Protein AF-A0A2T4CDA7-F1 (afdb_monomer_lite)

Structure (mmCIF, N/CA/C/O backbone):
data_AF-A0A2T4CDA7-F1
#
_entry.id   AF-A0A2T4CDA7-F1
#
loop_
_atom_site.group_PDB
_atom_site.id
_atom_site.type_symbol
_atom_site.label_atom_id
_atom_site.label_alt_id
_atom_site.label_comp_id
_atom_site.label_asym_id
_atom_site.label_entity_id
_atom_site.label_seq_id
_atom_site.pdbx_PDB_ins_code
_atom_site.Cartn_x
_atom_site.Cartn_y
_atom_site.Cartn_z
_atom_site.occupancy
_atom_site.B_iso_or_equiv
_atom_site.auth_seq_id
_atom_site.auth_comp_id
_atom_site.auth_asym_id
_atom_site.auth_atom_id
_atom_site.pdbx_PDB_model_num
ATOM 1 N N . MET A 1 1 ? 11.200 18.094 13.072 1.00 45.00 1 MET A N 1
ATOM 2 C CA . MET A 1 1 ? 10.543 18.566 11.831 1.00 45.00 1 MET A CA 1
ATOM 3 C C . MET A 1 1 ? 9.065 18.241 11.931 1.00 45.00 1 MET A C 1
ATOM 5 O O . MET A 1 1 ? 8.738 17.067 12.051 1.00 45.00 1 MET A O 1
ATOM 9 N N . ALA A 1 2 ? 8.196 19.253 11.958 1.00 38.88 2 ALA A N 1
ATOM 10 C CA . ALA A 1 2 ? 6.755 19.035 11.878 1.00 38.88 2 ALA A CA 1
ATOM 11 C C . ALA A 1 2 ? 6.412 18.583 10.451 1.00 38.88 2 ALA A C 1
ATOM 13 O O . ALA A 1 2 ? 6.832 19.232 9.493 1.00 38.88 2 ALA A O 1
ATOM 14 N N . LEU A 1 3 ? 5.701 17.463 10.306 1.00 47.41 3 LEU A N 1
ATOM 15 C CA . LEU A 1 3 ? 5.208 17.031 9.000 1.00 47.41 3 LEU A CA 1
ATOM 16 C C . LEU A 1 3 ? 4.203 18.083 8.495 1.00 47.41 3 LEU A C 1
ATOM 18 O O . LEU A 1 3 ? 3.313 18.465 9.263 1.00 47.41 3 LEU A O 1
ATOM 22 N N . PRO A 1 4 ? 4.325 18.585 7.252 1.00 43.84 4 PRO A N 1
ATOM 23 C CA . PRO A 1 4 ? 3.362 19.524 6.692 1.00 43.84 4 PRO A CA 1
ATOM 24 C C . PRO A 1 4 ? 1.998 18.834 6.554 1.00 43.84 4 PRO A C 1
ATOM 26 O O . PRO A 1 4 ? 1.721 18.140 5.581 1.00 43.84 4 PRO A O 1
ATOM 29 N N . ARG A 1 5 ? 1.137 19.007 7.560 1.00 50.00 5 ARG A N 1
ATOM 30 C CA . ARG A 1 5 ? -0.233 18.490 7.569 1.00 50.00 5 ARG A CA 1
ATOM 31 C C . ARG A 1 5 ? -1.169 19.527 6.953 1.00 50.00 5 ARG A C 1
ATOM 33 O O . ARG A 1 5 ? -1.311 20.632 7.476 1.00 50.00 5 ARG A O 1
ATOM 40 N N . ARG A 1 6 ? -1.852 19.171 5.862 1.00 44.62 6 ARG A N 1
ATOM 41 C CA . ARG A 1 6 ? -3.059 19.890 5.431 1.00 44.62 6 ARG A CA 1
ATOM 42 C C . ARG A 1 6 ? -4.228 19.393 6.276 1.00 44.62 6 ARG A C 1
ATOM 44 O O . ARG A 1 6 ? -4.792 18.347 5.991 1.00 44.62 6 ARG A O 1
ATOM 51 N N . PHE A 1 7 ? -4.576 20.140 7.318 1.00 40.19 7 PHE A N 1
ATOM 52 C CA . PHE A 1 7 ? -5.800 19.899 8.077 1.00 40.19 7 PHE A CA 1
ATOM 53 C C . PHE A 1 7 ? -6.990 20.531 7.349 1.00 40.19 7 PHE A C 1
ATOM 55 O O . PHE A 1 7 ? -7.103 21.754 7.270 1.00 40.19 7 PHE A O 1
ATOM 62 N N . THR A 1 8 ? -7.894 19.710 6.827 1.00 43.16 8 THR A N 1
ATOM 63 C CA . THR A 1 8 ? -9.260 20.135 6.502 1.00 43.16 8 THR A CA 1
ATOM 64 C C . THR A 1 8 ? -10.106 20.046 7.776 1.00 43.16 8 THR A C 1
ATOM 66 O O . THR A 1 8 ? -10.053 19.035 8.469 1.00 43.16 8 THR A O 1
ATOM 69 N N . LYS A 1 9 ? -10.859 21.103 8.124 1.00 41.31 9 LYS A N 1
ATOM 70 C CA . LYS A 1 9 ? -11.802 21.108 9.264 1.00 41.31 9 LYS A CA 1
ATOM 71 C C . LYS A 1 9 ? -12.748 19.901 9.164 1.00 41.31 9 LYS A C 1
ATOM 73 O O . LYS A 1 9 ? -13.489 19.815 8.190 1.00 41.31 9 LYS A O 1
ATOM 78 N N . ALA A 1 10 ? -12.738 19.009 10.155 1.00 47.19 10 ALA A N 1
ATOM 79 C CA . ALA A 1 10 ? -13.604 17.833 10.192 1.00 47.19 10 ALA A CA 1
ATOM 80 C C . ALA A 1 10 ? -14.906 18.139 10.951 1.00 47.19 10 ALA A C 1
ATOM 82 O O . ALA A 1 10 ? -14.878 18.494 12.126 1.00 47.19 10 ALA A O 1
ATOM 83 N N . THR A 1 11 ? -16.046 18.007 10.273 1.00 60.84 11 THR A N 1
ATOM 84 C CA . THR A 1 11 ? -17.389 17.932 10.883 1.00 60.84 11 THR A CA 1
ATOM 85 C C . THR A 1 11 ? -17.836 16.489 11.138 1.00 60.84 11 THR A C 1
ATOM 87 O O . THR A 1 11 ? -18.942 16.278 11.621 1.00 60.84 11 THR A O 1
ATOM 90 N N . GLN A 1 12 ? -17.000 15.502 10.813 1.00 78.06 12 GLN A N 1
ATOM 91 C CA . GLN A 1 12 ? -17.317 14.079 10.882 1.00 78.06 12 GLN A CA 1
ATOM 92 C C . GLN A 1 12 ? -16.213 13.343 11.644 1.00 78.06 12 GLN A C 1
ATOM 94 O O . GLN A 1 12 ? -15.029 13.605 11.423 1.00 78.06 12 GLN A O 1
ATOM 99 N N . GLU A 1 13 ? -16.616 12.471 12.566 1.00 90.19 13 GLU A N 1
ATOM 100 C CA . GLU A 1 13 ? -15.718 11.609 13.335 1.00 90.19 13 GLU A CA 1
ATOM 101 C C . GLU A 1 13 ? -15.042 10.607 12.391 1.00 90.19 13 GLU A C 1
ATOM 103 O O . GLU A 1 13 ? -15.703 9.971 11.566 1.00 90.19 13 GLU A O 1
ATOM 108 N N . GLN A 1 14 ? -13.713 10.531 12.453 1.00 93.19 14 GLN A N 1
ATOM 109 C CA . GLN A 1 14 ? -12.936 9.613 11.624 1.00 93.19 14 GLN A CA 1
ATOM 110 C C . GLN A 1 14 ? -13.009 8.217 12.239 1.00 93.19 14 GLN A C 1
ATOM 112 O O . GLN A 1 14 ? -12.758 8.072 13.432 1.00 93.19 14 GLN A O 1
ATOM 117 N N . THR A 1 15 ? -13.331 7.199 11.442 1.00 94.38 15 THR A N 1
ATOM 118 C CA . THR A 1 15 ? -13.485 5.816 11.928 1.00 94.38 15 THR A CA 1
ATOM 119 C C . THR A 1 15 ? -12.393 4.879 11.423 1.00 94.38 15 THR A C 1
ATOM 121 O O . THR A 1 15 ? -12.259 3.767 11.927 1.00 94.38 15 THR A O 1
ATOM 124 N N . SER A 1 16 ? -11.598 5.305 10.441 1.00 95.38 16 SER A N 1
ATOM 125 C CA . SER A 1 16 ? -10.479 4.533 9.900 1.00 95.38 16 SER A CA 1
ATOM 126 C C . SER A 1 16 ? -9.438 5.436 9.237 1.00 95.38 16 SER A C 1
ATOM 128 O O . SER A 1 16 ? -9.730 6.584 8.887 1.00 95.38 16 SER A O 1
ATOM 130 N N . SER A 1 17 ? -8.230 4.906 9.036 1.00 96.88 17 SER A N 1
ATOM 131 C CA . SER A 1 17 ? -7.132 5.601 8.360 1.00 96.88 17 SER A CA 1
ATOM 132 C C . SER A 1 17 ? -6.427 4.678 7.367 1.00 96.88 17 SER A C 1
ATOM 134 O O . SER A 1 17 ? -6.013 3.578 7.720 1.00 96.88 17 SER A O 1
ATOM 136 N N . PHE A 1 18 ? -6.237 5.136 6.128 1.00 97.56 18 PHE A N 1
ATOM 137 C CA . PHE A 1 18 ? -5.433 4.457 5.109 1.00 97.56 18 PHE A CA 1
ATOM 138 C C . PHE A 1 18 ? -4.166 5.262 4.819 1.00 97.56 18 PHE A C 1
ATOM 140 O O . PHE A 1 18 ? -4.235 6.431 4.431 1.00 97.56 18 PHE A O 1
ATOM 147 N N . ILE A 1 19 ? -3.008 4.624 4.980 1.00 98.12 19 ILE A N 1
ATOM 148 C CA . ILE A 1 19 ? -1.690 5.223 4.771 1.00 98.12 19 ILE A CA 1
ATOM 149 C C . ILE A 1 19 ? -1.078 4.628 3.503 1.00 98.12 19 ILE A C 1
ATOM 151 O O . ILE A 1 19 ? -0.732 3.449 3.453 1.00 98.12 19 ILE A O 1
ATOM 155 N N . PHE A 1 20 ? -0.936 5.464 2.480 1.00 98.06 20 PHE A N 1
ATOM 156 C CA . PHE A 1 20 ? -0.441 5.113 1.159 1.00 98.06 20 PHE A CA 1
ATOM 157 C C . PHE A 1 20 ? 1.046 5.450 1.002 1.00 98.06 20 PHE A C 1
ATOM 159 O O . PHE A 1 20 ? 1.463 6.592 1.225 1.00 98.06 20 PHE A O 1
ATOM 166 N N . LEU A 1 21 ? 1.826 4.464 0.554 1.00 97.88 21 LEU A N 1
ATOM 167 C CA . LEU A 1 21 ? 3.266 4.550 0.313 1.00 97.88 21 LEU A CA 1
ATOM 168 C C . LEU A 1 21 ? 3.551 4.358 -1.182 1.00 97.88 21 LEU A C 1
ATOM 170 O O . LEU A 1 21 ? 3.194 3.335 -1.771 1.00 97.88 21 LEU A O 1
ATOM 174 N N . HIS A 1 22 ? 4.182 5.355 -1.801 1.00 96.44 22 HIS A N 1
ATOM 175 C CA . HIS A 1 22 ? 4.457 5.365 -3.239 1.00 96.44 22 HIS A CA 1
ATOM 176 C C . HIS A 1 22 ? 5.640 4.483 -3.638 1.00 96.44 22 HIS A C 1
ATOM 178 O O . HIS A 1 22 ? 6.468 4.114 -2.811 1.00 96.44 22 HIS A O 1
ATOM 184 N N . ASP A 1 23 ? 5.739 4.182 -4.929 1.00 94.19 23 ASP A N 1
ATOM 185 C CA . ASP A 1 23 ? 6.844 3.407 -5.488 1.00 94.19 23 ASP A CA 1
ATOM 186 C C . ASP A 1 23 ? 8.130 4.245 -5.685 1.00 94.19 23 ASP A C 1
ATOM 188 O O . ASP A 1 23 ? 8.152 5.462 -5.464 1.00 94.19 23 ASP A O 1
ATOM 192 N N . LYS A 1 24 ? 9.225 3.601 -6.095 1.00 88.19 24 LYS A N 1
ATOM 193 C CA . LYS A 1 24 ? 10.495 4.222 -6.473 1.00 88.19 24 LYS A CA 1
ATOM 194 C C . LYS A 1 24 ? 10.287 5.312 -7.531 1.00 88.19 24 LYS A C 1
ATOM 196 O O . LYS A 1 24 ? 9.491 5.172 -8.451 1.00 88.19 24 LYS A O 1
ATOM 201 N N . ASN A 1 25 ? 11.047 6.406 -7.426 1.00 85.81 25 ASN A N 1
ATOM 202 C CA . ASN A 1 25 ? 10.963 7.565 -8.333 1.00 85.81 25 ASN A CA 1
ATOM 203 C C . ASN A 1 25 ? 9.564 8.215 -8.422 1.00 85.81 25 ASN A C 1
ATOM 205 O O . ASN A 1 25 ? 9.287 8.946 -9.375 1.00 85.81 25 ASN A O 1
ATOM 209 N N . SER A 1 26 ? 8.689 7.963 -7.448 1.00 92.38 26 SER A N 1
ATOM 210 C CA . SER A 1 26 ? 7.349 8.541 -7.370 1.00 92.38 26 SER A CA 1
ATOM 211 C C . SER A 1 26 ? 7.258 9.568 -6.234 1.00 92.38 26 SER A C 1
ATOM 213 O O . SER A 1 26 ? 8.263 9.971 -5.651 1.00 92.38 26 SER A O 1
ATOM 215 N N . SER A 1 27 ? 6.047 10.040 -5.960 1.00 94.88 27 SER A N 1
ATOM 216 C CA . SER A 1 27 ? 5.730 10.921 -4.835 1.00 94.88 27 SER A CA 1
ATOM 217 C C . SER A 1 27 ? 4.318 10.637 -4.331 1.00 94.88 27 SER A C 1
ATOM 219 O O . SER A 1 27 ? 3.509 10.023 -5.037 1.00 94.88 27 SER A O 1
ATOM 221 N N . SER A 1 28 ? 3.990 11.146 -3.148 1.00 95.25 28 SER A N 1
ATOM 222 C CA . SER A 1 28 ? 2.637 11.148 -2.583 1.00 95.25 28 SER A CA 1
ATOM 223 C C . SER A 1 28 ? 1.617 11.726 -3.574 1.00 95.25 28 SER A C 1
ATOM 225 O O . SER A 1 28 ? 0.550 11.152 -3.804 1.00 95.25 28 SER A O 1
ATOM 227 N N . LYS A 1 29 ? 1.985 12.827 -4.243 1.00 95.25 29 LYS A N 1
ATOM 228 C CA . LYS A 1 29 ? 1.171 13.502 -5.257 1.00 95.25 29 LYS A CA 1
ATOM 229 C C . LYS A 1 29 ? 0.962 12.627 -6.491 1.00 95.25 29 LYS A C 1
ATOM 231 O O . LYS A 1 29 ? -0.171 12.503 -6.951 1.00 95.25 29 LYS A O 1
ATOM 236 N N . THR A 1 30 ? 2.029 12.029 -7.020 1.00 95.19 30 THR A N 1
ATOM 237 C CA . THR A 1 30 ? 1.952 11.148 -8.197 1.00 95.19 30 THR A CA 1
ATOM 238 C C . THR A 1 30 ? 1.092 9.923 -7.898 1.00 95.19 30 THR A C 1
ATOM 240 O O . THR A 1 30 ? 0.201 9.598 -8.681 1.00 95.19 30 THR A O 1
ATOM 243 N N . LEU A 1 31 ? 1.293 9.281 -6.741 1.00 96.31 31 LEU A N 1
ATOM 244 C CA . LEU A 1 31 ? 0.482 8.140 -6.320 1.00 96.31 31 LEU A CA 1
ATOM 245 C C . LEU A 1 31 ? -0.995 8.527 -6.178 1.00 96.31 31 LEU A C 1
ATOM 247 O O . LEU A 1 31 ? -1.857 7.848 -6.730 1.00 96.31 31 LEU A O 1
ATOM 251 N N . SER A 1 32 ? -1.292 9.641 -5.504 1.00 96.94 32 SER A N 1
ATOM 252 C CA . SER A 1 32 ? -2.664 10.136 -5.338 1.00 96.94 32 SER A CA 1
ATOM 253 C C . SER A 1 32 ? -3.357 10.396 -6.681 1.00 96.94 32 SER A C 1
ATOM 255 O O . SER A 1 32 ? -4.518 10.023 -6.874 1.00 96.94 32 SER A O 1
ATOM 257 N N . GLN A 1 33 ? -2.638 10.968 -7.652 1.00 96.81 33 GLN A N 1
ATOM 258 C CA . GLN A 1 33 ? -3.145 11.178 -9.010 1.00 96.81 33 GLN A CA 1
ATOM 259 C C . GLN A 1 33 ? -3.385 9.860 -9.757 1.00 96.81 33 GLN A C 1
ATOM 261 O O . GLN A 1 33 ? -4.409 9.729 -10.427 1.00 96.81 33 GLN A O 1
ATOM 266 N N . ASN A 1 34 ? -2.480 8.885 -9.630 1.00 96.50 34 ASN A N 1
ATOM 267 C CA . ASN A 1 34 ? -2.631 7.571 -10.255 1.00 96.50 34 ASN A CA 1
ATOM 268 C C . ASN A 1 34 ? -3.831 6.811 -9.682 1.00 96.50 34 ASN A C 1
ATOM 270 O O . ASN A 1 34 ? -4.642 6.308 -10.454 1.00 96.50 34 ASN A O 1
ATOM 274 N N . ILE A 1 35 ? -4.013 6.815 -8.358 1.00 96.50 35 ILE A N 1
ATOM 275 C CA . ILE A 1 35 ? -5.202 6.232 -7.723 1.00 96.50 35 ILE A CA 1
ATOM 276 C C . ILE A 1 35 ? -6.464 6.961 -8.188 1.00 96.50 35 ILE A C 1
ATOM 278 O O . ILE A 1 35 ? -7.417 6.320 -8.609 1.00 96.50 35 ILE A O 1
ATOM 282 N N . THR A 1 36 ? -6.471 8.296 -8.197 1.00 96.44 36 THR A N 1
ATOM 283 C CA . THR A 1 36 ? -7.633 9.070 -8.674 1.00 96.44 36 THR A CA 1
ATOM 284 C C . THR A 1 36 ? -8.006 8.699 -10.111 1.00 96.44 36 THR A C 1
ATOM 286 O O . THR A 1 36 ? -9.183 8.538 -10.426 1.00 96.44 36 THR A O 1
ATOM 289 N N . ARG A 1 37 ? -7.011 8.519 -10.987 1.00 96.75 37 ARG A N 1
ATOM 290 C CA . ARG A 1 37 ? -7.232 8.090 -12.373 1.00 96.75 37 ARG A CA 1
ATOM 291 C C . ARG A 1 37 ? -7.769 6.660 -12.445 1.00 96.75 37 ARG A C 1
ATOM 293 O O . ARG A 1 37 ? -8.713 6.424 -13.192 1.00 96.75 37 ARG A O 1
ATOM 300 N N . ALA A 1 38 ? -7.198 5.738 -11.672 1.00 95.38 38 ALA A N 1
ATOM 301 C CA . ALA A 1 38 ? -7.634 4.346 -11.614 1.00 95.38 38 ALA A CA 1
ATOM 302 C C . ALA A 1 38 ? -9.082 4.218 -11.113 1.00 95.38 38 ALA A C 1
ATOM 304 O O . ALA A 1 38 ? -9.843 3.400 -11.626 1.00 95.38 38 ALA A O 1
ATOM 305 N N . LEU A 1 39 ? -9.482 5.055 -10.151 1.00 94.06 39 LEU A N 1
ATOM 306 C CA . LEU A 1 39 ? -10.811 5.000 -9.542 1.00 94.06 39 LEU A CA 1
ATOM 307 C C . LEU A 1 39 ? -11.899 5.759 -10.316 1.00 94.06 39 LEU A C 1
ATOM 309 O O . LEU A 1 39 ? -13.089 5.518 -10.086 1.00 94.06 39 LEU A O 1
ATOM 313 N N . ALA A 1 40 ? -11.519 6.648 -11.241 1.00 94.06 40 ALA A N 1
ATOM 314 C CA . ALA A 1 40 ? -12.454 7.469 -12.005 1.00 94.06 40 ALA A CA 1
ATOM 315 C C . ALA A 1 40 ? -13.570 6.608 -12.634 1.00 94.06 40 ALA A C 1
ATOM 317 O O . ALA A 1 40 ? -13.265 5.541 -13.165 1.00 94.06 40 ALA A O 1
ATOM 318 N N . PRO A 1 41 ? -14.849 7.038 -12.613 1.00 93.38 41 PRO A N 1
ATOM 319 C CA . PRO A 1 41 ? -15.318 8.366 -12.208 1.00 93.38 41 PRO A CA 1
ATOM 320 C C . PRO A 1 41 ? -15.476 8.560 -10.690 1.00 93.38 41 PRO A C 1
ATOM 322 O O . PRO A 1 41 ? -15.853 9.650 -10.272 1.00 93.38 41 PRO A O 1
ATOM 325 N N . ARG A 1 42 ? -15.219 7.534 -9.869 1.00 92.12 42 ARG A N 1
ATOM 326 C CA . ARG A 1 42 ? -15.323 7.623 -8.408 1.00 92.12 42 ARG A CA 1
ATOM 327 C C . ARG A 1 42 ? -14.044 8.185 -7.799 1.00 92.12 42 ARG A C 1
ATOM 329 O O . ARG A 1 42 ? -12.953 8.041 -8.349 1.00 92.12 42 ARG A O 1
ATOM 336 N N . THR A 1 43 ? -14.181 8.811 -6.638 1.00 93.62 43 THR A N 1
ATOM 337 C CA . THR A 1 43 ? -13.042 9.225 -5.819 1.00 93.62 43 THR A CA 1
ATOM 338 C C . THR A 1 43 ? -12.669 8.137 -4.809 1.00 93.62 43 THR A C 1
ATOM 340 O O . THR A 1 43 ? -13.433 7.206 -4.539 1.00 93.62 43 THR A O 1
ATOM 343 N N . LEU A 1 44 ? -11.482 8.262 -4.211 1.00 93.25 44 LEU A N 1
ATOM 344 C CA . LEU A 1 44 ? -11.065 7.378 -3.121 1.00 93.25 44 LEU A CA 1
ATOM 345 C C . LEU A 1 44 ? -11.956 7.552 -1.878 1.00 93.25 44 LEU A C 1
ATOM 347 O O . LEU A 1 44 ? -12.253 6.572 -1.205 1.00 93.25 44 LEU A O 1
ATOM 351 N N . THR A 1 45 ? -12.457 8.764 -1.623 1.00 93.88 45 THR A N 1
ATOM 352 C CA . THR A 1 45 ? -13.4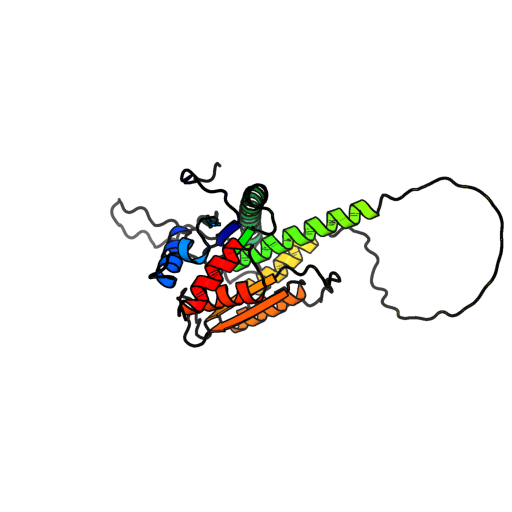35 9.031 -0.556 1.00 93.88 45 THR A CA 1
ATOM 353 C C . THR A 1 45 ? -14.781 8.359 -0.835 1.00 93.88 45 THR A C 1
ATOM 355 O O . THR A 1 45 ? -15.373 7.800 0.081 1.00 93.88 45 THR A O 1
ATOM 358 N N . ASP A 1 46 ? -15.237 8.322 -2.092 1.00 91.62 46 ASP A N 1
ATOM 359 C CA . ASP A 1 46 ? -16.449 7.567 -2.460 1.00 91.62 46 ASP A CA 1
ATOM 360 C C . ASP A 1 46 ? -16.262 6.053 -2.289 1.00 91.62 46 ASP A C 1
ATOM 362 O O . ASP A 1 46 ? -17.235 5.324 -2.115 1.00 91.62 46 ASP A O 1
ATOM 366 N N . THR A 1 47 ? -15.016 5.582 -2.385 1.00 92.44 47 THR A N 1
ATOM 367 C CA . THR A 1 47 ? -14.651 4.161 -2.315 1.00 92.44 47 THR A CA 1
ATOM 368 C C . THR A 1 47 ? -14.505 3.680 -0.874 1.00 92.44 47 THR A C 1
ATOM 370 O O . THR A 1 47 ? -15.038 2.635 -0.516 1.00 92.44 47 THR A O 1
ATOM 373 N N . LEU A 1 48 ? -13.789 4.441 -0.043 1.00 94.12 48 LEU A N 1
ATOM 374 C CA . LEU A 1 48 ? -13.474 4.070 1.339 1.00 94.12 48 LEU A CA 1
ATOM 375 C C . LEU A 1 48 ? -14.442 4.672 2.366 1.00 94.12 48 LEU A C 1
ATOM 377 O O . LEU A 1 48 ? -14.381 4.318 3.539 1.00 94.12 48 LEU A O 1
ATOM 381 N N . GLY A 1 49 ? -15.319 5.581 1.944 1.00 93.19 49 GLY A N 1
ATOM 382 C CA . GLY A 1 49 ? -16.279 6.273 2.796 1.00 93.19 49 GLY A CA 1
ATOM 383 C C . GLY A 1 49 ? -15.764 7.614 3.348 1.00 93.19 49 GLY A C 1
ATOM 384 O O . GLY A 1 49 ? -14.558 7.824 3.491 1.00 93.19 49 GLY A O 1
ATOM 385 N N . PRO A 1 50 ? -16.677 8.547 3.684 1.00 93.94 50 PRO A N 1
ATOM 386 C CA . PRO A 1 50 ? -16.331 9.898 4.141 1.00 93.94 50 PRO A CA 1
ATOM 387 C C . PRO A 1 50 ? -15.717 9.953 5.550 1.00 93.94 50 PRO A C 1
ATOM 389 O O . PRO A 1 50 ? -15.049 10.931 5.876 1.00 93.94 50 PRO A O 1
ATOM 392 N N . SER A 1 51 ? -15.912 8.915 6.370 1.00 94.12 51 SER A N 1
ATOM 393 C CA . SER A 1 51 ? -15.306 8.792 7.707 1.00 94.12 51 SER A CA 1
ATOM 394 C C . SER A 1 51 ? -13.856 8.284 7.669 1.00 94.12 51 SER A C 1
ATOM 396 O O . SER A 1 51 ? -13.237 8.122 8.719 1.00 94.12 51 SER A O 1
ATOM 398 N N . THR A 1 52 ? -13.305 8.020 6.483 1.00 95.12 52 THR A N 1
ATOM 399 C CA . THR A 1 52 ? -11.959 7.466 6.322 1.00 95.12 52 THR A CA 1
ATOM 400 C C . THR A 1 52 ? -10.934 8.574 6.104 1.00 95.12 52 THR A C 1
ATOM 402 O O . THR A 1 52 ? -11.028 9.355 5.153 1.00 95.12 52 THR A O 1
ATOM 405 N N . ASN A 1 53 ? -9.910 8.626 6.954 1.00 96.19 53 ASN A N 1
ATOM 406 C CA . ASN A 1 53 ? -8.746 9.471 6.733 1.00 96.19 53 ASN A CA 1
ATOM 407 C C . ASN A 1 53 ? -7.822 8.835 5.684 1.00 96.19 53 ASN A C 1
ATOM 409 O O . ASN A 1 53 ? -7.510 7.648 5.748 1.00 96.19 53 ASN A O 1
ATOM 413 N N . ILE A 1 54 ? -7.357 9.622 4.718 1.00 97.12 54 ILE A N 1
ATOM 414 C CA . ILE A 1 54 ? -6.495 9.143 3.632 1.00 97.12 54 ILE A CA 1
ATOM 415 C C . ILE A 1 54 ? -5.194 9.936 3.675 1.00 97.12 54 ILE A C 1
ATOM 417 O O . ILE A 1 54 ? -5.184 11.148 3.451 1.00 97.12 54 ILE A O 1
ATOM 421 N N . ILE A 1 55 ? -4.087 9.243 3.924 1.00 97.38 55 ILE A N 1
ATOM 422 C CA . ILE A 1 55 ? -2.761 9.839 4.065 1.00 97.38 55 ILE A CA 1
ATOM 423 C C . ILE A 1 55 ? -1.866 9.305 2.954 1.00 97.38 55 ILE A C 1
ATOM 425 O O . ILE A 1 55 ? -1.655 8.105 2.851 1.00 97.38 55 ILE A O 1
ATOM 429 N N . PHE A 1 56 ? -1.289 10.196 2.151 1.00 97.69 56 PHE A N 1
ATOM 430 C CA . PHE A 1 56 ? -0.227 9.853 1.207 1.00 97.69 56 PHE A CA 1
ATOM 431 C C . PHE A 1 56 ? 1.103 10.336 1.778 1.00 97.69 56 PHE A C 1
ATOM 433 O O . PHE A 1 56 ? 1.279 11.540 1.971 1.00 97.69 56 PHE A O 1
ATOM 440 N N . LEU A 1 57 ? 2.027 9.419 2.062 1.00 96.94 57 LEU A N 1
ATOM 441 C CA . LEU A 1 57 ? 3.337 9.768 2.609 1.00 96.94 57 LEU A CA 1
ATOM 442 C C . LEU A 1 57 ? 4.376 9.873 1.495 1.00 96.94 57 LEU A C 1
ATOM 444 O O . LEU A 1 57 ? 4.473 8.989 0.647 1.00 96.94 57 LEU A O 1
ATOM 448 N N . ASP A 1 58 ? 5.156 10.952 1.523 1.00 96.25 58 ASP A N 1
ATOM 449 C CA . ASP A 1 58 ? 6.379 11.067 0.733 1.00 96.25 58 ASP A CA 1
ATOM 450 C C . ASP A 1 58 ? 7.530 10.365 1.443 1.00 96.25 58 ASP A C 1
ATOM 452 O O . ASP A 1 58 ? 7.683 10.452 2.667 1.00 96.25 58 ASP A O 1
ATOM 456 N N . ALA A 1 59 ? 8.364 9.704 0.652 1.00 95.38 59 ALA A N 1
ATOM 457 C CA . ALA A 1 59 ? 9.563 9.082 1.162 1.00 95.38 59 ALA A CA 1
ATOM 458 C C . ALA A 1 59 ? 10.577 10.140 1.659 1.00 95.38 59 ALA A C 1
ATOM 460 O O . ALA A 1 59 ? 10.741 11.186 1.025 1.00 95.38 59 ALA A O 1
ATOM 461 N N . PRO A 1 60 ? 11.269 9.903 2.789 1.00 94.94 60 PRO A N 1
ATOM 462 C CA . PRO A 1 60 ? 12.099 10.919 3.434 1.00 94.94 60 PRO A CA 1
ATOM 463 C C . PRO A 1 60 ? 13.488 11.085 2.804 1.00 94.94 60 PRO A C 1
ATOM 465 O O . PRO A 1 60 ? 14.180 12.051 3.130 1.00 94.94 60 PRO A O 1
ATOM 468 N N . ILE A 1 61 ? 13.928 10.156 1.947 1.00 92.31 61 ILE A N 1
ATOM 469 C CA . ILE A 1 61 ? 15.282 10.176 1.388 1.00 92.31 61 ILE A CA 1
ATOM 470 C C . ILE A 1 61 ? 15.274 10.934 0.062 1.00 92.31 61 ILE A C 1
ATOM 472 O O . ILE A 1 61 ? 14.620 10.535 -0.901 1.00 92.31 61 ILE A O 1
ATOM 476 N N . LEU A 1 62 ? 16.021 12.037 0.015 1.00 90.19 62 LEU A N 1
ATOM 477 C CA . LEU A 1 62 ? 16.211 12.833 -1.194 1.00 90.19 62 LEU A CA 1
ATOM 478 C C . LEU A 1 62 ? 17.389 12.276 -1.992 1.00 90.19 62 LEU A C 1
ATOM 480 O O . LEU A 1 62 ? 18.524 12.290 -1.519 1.00 90.19 62 LEU A O 1
ATOM 484 N N . THR A 1 63 ? 17.134 11.838 -3.221 1.00 82.19 63 THR A N 1
ATOM 485 C CA . THR A 1 63 ? 18.196 11.401 -4.138 1.00 82.19 63 THR A CA 1
ATOM 486 C C . THR A 1 63 ? 18.568 12.534 -5.082 1.00 82.19 63 THR A C 1
ATOM 488 O O . THR A 1 63 ? 17.706 13.057 -5.794 1.00 82.19 63 THR A O 1
ATOM 491 N N . SER A 1 64 ? 19.849 12.908 -5.122 1.00 75.44 64 SER A N 1
ATOM 492 C CA . SER A 1 64 ? 20.362 13.749 -6.205 1.00 75.44 64 SER A CA 1
ATOM 493 C C . SER A 1 64 ? 20.369 12.938 -7.495 1.00 75.44 64 SER A C 1
ATOM 495 O O . SER A 1 64 ? 20.851 11.804 -7.506 1.00 75.44 64 SER A O 1
ATOM 497 N N . LEU A 1 65 ? 19.855 13.511 -8.585 1.00 66.12 65 LEU A N 1
ATOM 498 C CA . LEU A 1 65 ? 19.979 12.891 -9.901 1.00 66.12 65 LEU A CA 1
ATOM 499 C C . LEU A 1 65 ? 21.468 12.643 -10.196 1.00 66.12 65 LEU A C 1
ATOM 501 O O . LEU A 1 65 ? 22.289 13.526 -9.929 1.00 66.12 65 LEU A O 1
ATOM 505 N N . PRO A 1 66 ? 21.838 11.457 -10.714 1.00 62.62 66 PRO A N 1
ATOM 506 C CA . PRO A 1 66 ? 23.216 11.184 -11.086 1.00 62.62 66 PRO A CA 1
ATOM 507 C C . PRO A 1 66 ? 23.653 12.253 -12.081 1.00 62.62 66 PRO A C 1
ATOM 509 O O . PRO A 1 66 ? 22.993 12.434 -13.101 1.00 62.62 66 PRO A O 1
ATOM 512 N N . ASN A 1 67 ? 24.717 12.979 -11.722 1.00 55.00 67 ASN A N 1
ATOM 513 C CA . ASN A 1 67 ? 25.263 14.140 -12.422 1.00 55.00 67 ASN A CA 1
ATOM 514 C C . ASN A 1 67 ? 25.178 13.988 -13.947 1.00 55.00 67 ASN A C 1
ATOM 516 O O . ASN A 1 67 ? 26.096 13.467 -14.585 1.00 55.00 67 ASN A O 1
ATOM 520 N N . THR A 1 68 ? 24.100 14.487 -14.552 1.00 57.31 68 THR A N 1
ATOM 521 C CA . THR A 1 68 ? 24.100 14.759 -15.984 1.00 57.31 68 THR A CA 1
ATOM 522 C C . THR A 1 68 ? 25.211 15.789 -16.192 1.00 57.31 68 THR A C 1
ATOM 524 O O . THR A 1 68 ? 25.212 16.804 -15.487 1.00 57.31 68 THR A O 1
ATOM 527 N N . PRO A 1 69 ? 26.202 15.543 -17.072 1.00 62.50 69 PRO A N 1
ATOM 528 C CA . PRO A 1 69 ? 27.322 16.459 -17.246 1.00 62.50 69 PRO A CA 1
ATOM 529 C C . PRO A 1 69 ? 26.791 17.872 -17.502 1.00 62.50 69 PRO A C 1
ATOM 531 O O . PRO A 1 69 ? 25.756 18.000 -18.164 1.00 62.50 69 PRO A O 1
ATOM 534 N N . PRO A 1 70 ? 27.466 18.917 -16.986 1.00 57.00 70 PRO A N 1
ATOM 535 C CA . PRO A 1 70 ? 26.967 20.286 -16.954 1.00 57.00 70 PRO A CA 1
ATOM 536 C C . PRO A 1 70 ? 26.798 20.825 -18.376 1.00 57.00 70 PRO A C 1
ATOM 538 O O . PRO A 1 70 ? 27.658 21.507 -18.932 1.00 57.00 70 PRO A O 1
ATOM 541 N N . ARG A 1 71 ? 25.667 20.507 -19.001 1.00 58.78 71 ARG A N 1
ATOM 542 C CA . ARG A 1 71 ? 25.215 21.152 -20.220 1.00 58.78 71 ARG A CA 1
ATOM 543 C C . ARG A 1 71 ? 24.734 22.521 -19.769 1.00 58.78 71 ARG A C 1
ATOM 545 O O . ARG A 1 71 ? 23.880 22.600 -18.896 1.00 58.78 71 ARG A O 1
ATOM 552 N N . GLN A 1 72 ? 25.336 23.577 -20.315 1.00 56.12 72 GLN A N 1
ATOM 553 C CA . GLN A 1 72 ? 25.106 24.991 -19.992 1.00 56.12 72 GLN A CA 1
ATOM 554 C C . GLN A 1 72 ? 23.634 25.419 -20.188 1.00 56.12 72 GLN A C 1
ATOM 556 O O . GLN A 1 72 ? 23.309 26.185 -21.095 1.00 56.12 72 GLN A O 1
ATOM 561 N N . GLN A 1 73 ? 22.719 24.927 -19.359 1.00 53.84 73 GLN A N 1
ATOM 562 C CA . GLN A 1 73 ? 21.322 25.319 -19.367 1.00 53.84 73 GLN A CA 1
ATOM 563 C C . GLN A 1 73 ? 21.122 26.457 -18.375 1.00 53.84 73 GLN A C 1
ATOM 565 O O . GLN A 1 73 ? 21.360 26.363 -17.172 1.00 53.84 73 GLN A O 1
ATOM 570 N N . ARG A 1 74 ? 20.733 27.592 -18.953 1.00 54.31 74 ARG A N 1
ATOM 571 C CA . ARG A 1 74 ? 20.314 28.798 -18.255 1.00 54.31 74 ARG A CA 1
ATOM 572 C C . ARG A 1 74 ? 19.217 28.461 -17.236 1.00 54.31 74 ARG A C 1
ATOM 574 O O . ARG A 1 74 ? 18.194 27.899 -17.598 1.00 54.31 74 ARG A O 1
ATOM 581 N N . ARG A 1 75 ? 19.491 28.869 -15.991 1.00 58.59 75 ARG A N 1
ATOM 582 C CA . ARG A 1 75 ? 18.615 29.224 -14.857 1.00 58.59 75 ARG A CA 1
ATOM 583 C C . ARG A 1 75 ? 17.090 29.155 -15.075 1.00 58.59 75 ARG A C 1
ATOM 585 O O . ARG A 1 75 ? 16.582 29.696 -16.049 1.00 58.59 75 ARG A O 1
ATOM 592 N N . THR A 1 76 ? 16.411 28.716 -14.003 1.00 56.00 76 THR A N 1
ATOM 593 C CA . THR A 1 76 ? 14.974 28.832 -13.626 1.00 56.00 76 THR A CA 1
ATOM 594 C C . THR A 1 76 ? 14.014 27.674 -13.908 1.00 56.00 76 THR A C 1
ATOM 596 O O . THR A 1 76 ? 12.820 27.896 -14.068 1.00 56.00 76 THR A O 1
ATOM 599 N N . GLN A 1 77 ? 14.478 26.426 -13.831 1.00 60.88 77 GLN A N 1
ATOM 600 C CA . GLN A 1 77 ? 13.567 25.307 -13.575 1.00 60.88 77 GLN A CA 1
ATOM 601 C C . GLN A 1 77 ? 14.080 24.539 -12.356 1.00 60.88 77 GLN A C 1
ATOM 603 O O . GLN A 1 77 ? 15.187 24.008 -12.393 1.00 60.88 77 GLN A O 1
ATOM 608 N N . GLU A 1 78 ? 13.334 24.583 -11.246 1.00 66.12 78 GLU A N 1
ATOM 609 C CA . GLU A 1 78 ? 13.591 23.732 -10.080 1.00 66.12 78 GLU A CA 1
ATOM 610 C C . GLU A 1 78 ? 13.593 22.284 -10.569 1.00 66.12 78 GLU A C 1
ATOM 612 O O . GLU A 1 78 ? 12.578 21.799 -11.077 1.00 66.12 78 GLU A O 1
ATOM 617 N N . GLU A 1 79 ? 14.748 21.618 -10.509 1.00 63.22 79 GLU A N 1
ATOM 618 C CA . GLU A 1 79 ? 14.800 20.202 -10.845 1.00 63.22 79 GLU A CA 1
ATOM 619 C C . GLU A 1 79 ? 13.877 19.449 -9.883 1.00 63.22 79 GLU A C 1
ATOM 621 O O . GLU A 1 79 ? 13.938 19.684 -8.670 1.00 63.22 79 GLU A O 1
ATOM 626 N N . PRO A 1 80 ? 13.006 18.563 -10.393 1.00 68.50 80 PRO A N 1
ATOM 627 C CA . PRO A 1 80 ? 12.123 17.791 -9.541 1.00 68.50 80 PRO A CA 1
ATOM 628 C C . PRO A 1 80 ? 12.979 16.903 -8.636 1.00 68.50 80 PRO A C 1
ATOM 630 O O . PRO A 1 80 ? 13.567 15.919 -9.089 1.00 68.50 80 PRO A O 1
ATOM 633 N N . GLN A 1 81 ? 13.060 17.270 -7.354 1.00 73.88 81 GLN A N 1
ATOM 634 C CA . GLN A 1 81 ? 13.660 16.426 -6.329 1.00 73.88 81 GLN A CA 1
ATOM 635 C C . GLN A 1 81 ? 12.943 15.077 -6.337 1.00 73.88 81 GLN A C 1
ATOM 637 O O . GLN A 1 81 ? 11.715 15.012 -6.261 1.00 73.88 81 GLN A O 1
ATOM 642 N N . ARG A 1 82 ? 13.720 14.000 -6.467 1.00 83.12 82 ARG A N 1
ATOM 643 C CA . ARG A 1 82 ? 13.203 12.637 -6.386 1.00 83.12 82 ARG A CA 1
ATOM 644 C C . ARG A 1 82 ? 13.312 12.156 -4.948 1.00 83.12 82 ARG A C 1
ATOM 646 O O . ARG A 1 82 ? 14.396 12.208 -4.362 1.00 83.12 82 ARG A O 1
ATOM 653 N N . CYS A 1 83 ? 12.193 11.683 -4.419 1.00 89.88 83 CYS A N 1
ATOM 654 C CA . CYS A 1 83 ? 12.120 11.037 -3.119 1.00 89.88 83 CYS A CA 1
ATOM 655 C C . CYS A 1 83 ? 12.160 9.517 -3.307 1.00 89.88 83 CYS A C 1
ATOM 657 O O . CYS A 1 83 ? 11.516 8.970 -4.205 1.00 89.88 83 CYS A O 1
ATOM 659 N N . THR A 1 84 ? 12.909 8.830 -2.454 1.00 92.19 84 THR A N 1
ATOM 660 C CA . THR A 1 84 ? 12.987 7.369 -2.408 1.00 92.19 84 THR A CA 1
ATOM 661 C C . THR A 1 84 ? 12.884 6.909 -0.956 1.00 92.19 84 THR A C 1
ATOM 663 O O . THR A 1 84 ? 13.202 7.668 -0.043 1.00 92.19 84 THR A O 1
ATOM 666 N N . TRP A 1 85 ? 12.402 5.692 -0.704 1.00 92.81 85 TRP A N 1
ATOM 667 C CA . TRP A 1 85 ? 12.373 5.144 0.661 1.00 92.81 85 TRP A CA 1
ATOM 668 C C . TRP A 1 85 ? 13.753 4.659 1.105 1.00 92.81 85 TRP A C 1
ATOM 670 O O . TRP A 1 85 ? 14.183 4.890 2.225 1.00 92.81 85 TRP A O 1
ATOM 680 N N . PHE A 1 86 ? 14.483 4.012 0.215 1.00 88.81 86 PHE A N 1
ATOM 681 C CA . PHE A 1 86 ? 15.842 3.560 0.448 1.00 88.81 86 PHE A CA 1
ATOM 682 C C . PHE A 1 86 ? 16.522 3.336 -0.905 1.00 88.81 86 PHE A C 1
ATOM 684 O O . PHE A 1 86 ? 15.868 3.255 -1.954 1.00 88.81 86 PHE A O 1
ATOM 691 N N . SER A 1 87 ? 17.841 3.288 -0.888 1.00 86.56 87 SER A N 1
ATOM 692 C CA . SER A 1 87 ? 18.674 3.022 -2.050 1.00 86.56 87 SER A CA 1
ATOM 693 C C . SER A 1 87 ? 18.663 1.523 -2.351 1.00 86.56 87 SER A C 1
ATOM 695 O O . SER A 1 87 ? 18.785 0.691 -1.461 1.00 86.56 87 SER A O 1
ATOM 697 N N . ALA A 1 88 ? 18.463 1.163 -3.616 1.00 76.12 88 ALA A N 1
ATOM 698 C CA . ALA A 1 88 ? 18.368 -0.228 -4.066 1.00 76.12 88 ALA A CA 1
ATOM 699 C C . ALA A 1 88 ? 19.391 -0.496 -5.177 1.00 76.12 88 ALA A C 1
ATOM 701 O O . ALA A 1 88 ? 19.052 -1.044 -6.228 1.00 76.12 88 ALA A O 1
ATOM 702 N N . ASP A 1 89 ? 20.621 -0.011 -4.992 1.00 69.69 89 ASP A N 1
ATOM 703 C CA . ASP A 1 89 ? 21.667 -0.152 -6.001 1.00 69.69 89 ASP A CA 1
ATOM 704 C C . ASP A 1 89 ? 22.109 -1.615 -6.119 1.00 69.69 89 ASP A C 1
ATOM 706 O O . ASP A 1 89 ? 22.421 -2.298 -5.146 1.00 69.69 89 ASP A O 1
ATOM 710 N N . SER A 1 90 ? 22.114 -2.105 -7.357 1.00 55.84 90 SER A N 1
ATOM 711 C CA . SER A 1 90 ? 22.109 -3.526 -7.711 1.00 55.84 90 SER A CA 1
ATOM 712 C C . SER A 1 90 ? 23.457 -4.247 -7.584 1.00 55.84 90 SER A C 1
ATOM 714 O O . SER A 1 90 ? 23.585 -5.362 -8.084 1.00 55.84 90 SER A O 1
ATOM 716 N N . SER A 1 91 ? 24.491 -3.627 -7.007 1.00 52.41 91 SER A N 1
ATOM 717 C CA . SER A 1 91 ? 25.873 -4.131 -7.113 1.00 52.41 91 SER A CA 1
ATOM 718 C C . SER A 1 91 ? 26.543 -4.532 -5.799 1.00 52.41 91 SER A C 1
ATOM 720 O O . SER A 1 91 ? 27.707 -4.920 -5.817 1.00 52.41 91 SER A O 1
ATOM 722 N N . SER A 1 92 ? 25.857 -4.466 -4.661 1.00 48.06 92 SER A N 1
ATOM 723 C CA . SER A 1 92 ? 26.409 -4.910 -3.379 1.00 48.06 92 SER A CA 1
ATOM 724 C C . SER A 1 92 ? 25.277 -5.309 -2.448 1.00 48.06 92 SER A C 1
ATOM 726 O O . SER A 1 92 ? 24.290 -4.585 -2.356 1.00 48.06 92 SER A O 1
ATOM 728 N N . ALA A 1 93 ? 25.444 -6.431 -1.741 1.00 50.62 93 ALA A N 1
ATOM 729 C CA . ALA A 1 93 ? 24.570 -6.830 -0.643 1.00 50.62 93 ALA A CA 1
ATOM 730 C C . ALA A 1 93 ? 24.237 -5.616 0.233 1.00 50.62 93 ALA A C 1
ATOM 732 O O . ALA A 1 93 ? 25.146 -4.828 0.511 1.00 50.62 93 ALA A O 1
ATOM 733 N N . ALA A 1 94 ? 22.954 -5.459 0.583 1.00 58.25 94 ALA A N 1
ATOM 734 C CA . ALA A 1 94 ? 22.346 -4.243 1.120 1.00 58.25 94 ALA A CA 1
ATOM 735 C C . ALA A 1 94 ? 23.325 -3.482 2.021 1.00 58.25 94 ALA A C 1
ATOM 737 O O . ALA A 1 94 ? 23.654 -3.931 3.129 1.00 58.25 94 ALA A O 1
ATOM 738 N N . ASP A 1 95 ? 23.856 -2.381 1.487 1.00 70.50 95 ASP A N 1
ATOM 739 C CA . ASP A 1 95 ? 24.908 -1.626 2.144 1.00 70.50 95 ASP A CA 1
ATOM 740 C C . ASP A 1 95 ? 24.373 -1.016 3.451 1.00 70.50 95 ASP A C 1
ATOM 742 O O . ASP A 1 95 ? 23.166 -0.853 3.655 1.00 70.50 95 ASP A O 1
ATOM 746 N N . ALA A 1 96 ? 25.267 -0.700 4.390 1.00 77.06 96 ALA A N 1
ATOM 747 C CA . ALA A 1 96 ? 24.869 -0.108 5.671 1.00 77.06 96 ALA A CA 1
ATOM 748 C C . ALA A 1 96 ? 24.041 1.186 5.492 1.00 77.06 96 ALA A C 1
ATOM 750 O O . ALA A 1 96 ? 23.254 1.548 6.370 1.00 77.06 96 ALA A O 1
ATOM 751 N N . THR A 1 97 ? 24.191 1.861 4.349 1.00 82.25 97 THR A N 1
ATOM 752 C CA . THR A 1 97 ? 23.418 3.041 3.953 1.00 82.25 97 THR A CA 1
ATOM 753 C C . THR A 1 97 ? 21.944 2.707 3.750 1.00 82.25 97 THR A C 1
ATOM 755 O O . THR A 1 97 ? 21.098 3.311 4.406 1.00 82.25 97 THR A O 1
ATOM 758 N N . SER A 1 98 ? 21.632 1.704 2.927 1.00 81.62 98 SER A N 1
ATOM 759 C CA . SER A 1 98 ? 20.260 1.282 2.618 1.00 81.62 98 SER A CA 1
ATOM 760 C C . SER A 1 98 ? 19.501 0.876 3.884 1.00 81.62 98 SER A C 1
ATOM 762 O O . SER A 1 98 ? 18.329 1.207 4.057 1.00 81.62 98 SER A O 1
ATOM 764 N N . TRP A 1 99 ? 20.195 0.236 4.831 1.00 79.75 99 TRP A N 1
ATOM 765 C CA . TRP A 1 99 ? 19.647 -0.110 6.148 1.00 79.75 99 TRP A CA 1
ATOM 766 C C . TRP A 1 99 ? 19.293 1.100 6.991 1.00 79.75 99 TRP A C 1
ATOM 768 O O . TRP A 1 99 ? 18.220 1.163 7.595 1.00 79.75 99 TRP A O 1
ATOM 778 N N . LYS A 1 100 ? 20.203 2.070 7.036 1.00 86.44 100 LYS A N 1
ATOM 779 C CA . LYS A 1 100 ? 19.982 3.316 7.757 1.00 86.44 100 LYS A CA 1
ATOM 780 C C . LYS A 1 100 ? 18.803 4.085 7.160 1.00 86.44 100 LYS A C 1
ATOM 782 O O . LYS A 1 100 ? 17.972 4.593 7.907 1.00 86.44 100 LYS A O 1
ATOM 787 N N . GLU A 1 101 ? 18.706 4.135 5.836 1.00 89.94 101 GLU A N 1
ATOM 788 C CA . GLU A 1 101 ? 17.602 4.773 5.110 1.00 89.94 101 GLU A CA 1
ATOM 789 C C . GLU A 1 101 ? 16.260 4.088 5.379 1.00 89.94 101 GLU A C 1
ATOM 791 O O . GLU A 1 101 ? 15.279 4.753 5.721 1.00 89.94 101 GLU A O 1
ATOM 796 N N . LEU A 1 102 ? 16.222 2.756 5.326 1.00 87.38 102 LEU A N 1
ATOM 797 C CA . LEU A 1 102 ? 15.027 2.004 5.680 1.00 87.38 102 LEU A CA 1
ATOM 798 C C . LEU A 1 102 ? 14.623 2.238 7.139 1.00 87.38 102 LEU A C 1
ATOM 800 O O . LEU A 1 102 ? 13.445 2.445 7.409 1.00 87.38 102 LEU A O 1
ATOM 804 N N . SER A 1 103 ? 15.568 2.230 8.083 1.00 87.81 103 SER A N 1
ATOM 805 C CA . SER A 1 103 ? 15.272 2.505 9.496 1.00 87.81 103 SER A CA 1
ATOM 806 C C . SER A 1 103 ? 14.623 3.881 9.675 1.00 87.81 103 SER A C 1
ATOM 808 O O . SER A 1 103 ? 13.624 4.000 10.385 1.00 87.81 103 SER A O 1
ATOM 810 N N . VAL A 1 104 ? 15.109 4.904 8.962 1.00 91.62 104 VAL A N 1
ATOM 811 C CA . VAL A 1 104 ? 14.472 6.231 8.930 1.00 91.62 104 VAL A CA 1
ATOM 812 C C . VAL A 1 104 ? 13.031 6.145 8.414 1.00 91.62 104 VAL A C 1
ATOM 814 O O . VAL A 1 104 ? 12.138 6.762 8.997 1.00 91.62 104 VAL A O 1
ATOM 817 N N . CYS A 1 105 ? 12.783 5.362 7.365 1.00 93.31 105 CYS A N 1
ATOM 818 C CA . CYS A 1 105 ? 11.443 5.164 6.812 1.00 93.31 105 CYS A CA 1
ATOM 819 C C . CYS A 1 105 ? 10.504 4.411 7.753 1.00 93.31 105 CYS A C 1
ATOM 821 O O . CYS A 1 105 ? 9.357 4.823 7.912 1.00 93.31 105 CYS A O 1
ATOM 823 N N . MET A 1 106 ? 10.984 3.348 8.401 1.00 90.75 106 MET A N 1
ATOM 824 C CA . MET A 1 106 ? 10.205 2.590 9.379 1.00 90.75 106 MET A CA 1
ATOM 825 C C . MET A 1 106 ? 9.832 3.470 10.571 1.00 90.75 106 MET A C 1
ATOM 827 O O . MET A 1 106 ? 8.661 3.522 10.912 1.00 90.75 106 MET A O 1
ATOM 831 N N . ASN A 1 107 ? 10.769 4.250 11.122 1.00 91.25 107 ASN A N 1
ATOM 832 C CA . ASN A 1 107 ? 10.482 5.165 12.235 1.00 91.25 107 ASN A CA 1
ATOM 833 C C . ASN A 1 107 ? 9.483 6.270 11.841 1.00 91.25 107 ASN A C 1
ATOM 835 O O . ASN A 1 107 ? 8.652 6.696 12.645 1.00 91.25 107 ASN A O 1
ATOM 839 N N . LEU A 1 108 ? 9.557 6.768 10.599 1.00 94.88 108 LEU A N 1
ATOM 840 C CA . LEU A 1 108 ? 8.561 7.703 10.073 1.00 94.88 108 LEU A CA 1
ATOM 841 C C . LEU A 1 108 ? 7.176 7.049 10.023 1.00 94.88 108 LEU A C 1
ATOM 843 O O . LEU A 1 108 ? 6.208 7.662 10.475 1.00 94.88 108 LEU A O 1
ATOM 847 N N . LEU A 1 109 ? 7.090 5.841 9.466 1.00 95.44 109 LEU A N 1
ATOM 848 C CA . LEU A 1 109 ? 5.835 5.117 9.306 1.00 95.44 109 LEU A CA 1
ATOM 849 C C . LEU A 1 109 ? 5.229 4.736 10.657 1.00 95.44 109 LEU A C 1
ATOM 851 O O . LEU A 1 109 ? 4.050 4.983 10.872 1.00 95.44 109 LEU A O 1
ATOM 855 N N . GLU A 1 110 ? 6.042 4.225 11.576 1.00 93.38 110 GLU A N 1
ATOM 856 C CA . GLU A 1 110 ? 5.671 3.890 12.949 1.00 93.38 110 GLU A CA 1
ATOM 857 C C . GLU A 1 110 ? 5.055 5.096 13.657 1.00 93.38 110 GLU A C 1
ATOM 859 O O . GLU A 1 110 ? 3.933 5.012 14.145 1.00 93.38 110 GLU A O 1
ATOM 864 N N . ARG A 1 111 ? 5.706 6.267 13.604 1.00 95.00 111 ARG A N 1
ATOM 865 C CA . ARG A 1 111 ? 5.142 7.494 14.180 1.00 95.00 111 ARG A CA 1
ATOM 866 C C . ARG A 1 111 ? 3.765 7.825 13.600 1.00 95.00 111 ARG A C 1
ATOM 868 O O . ARG A 1 111 ? 2.868 8.183 14.356 1.00 95.00 111 ARG A O 1
ATOM 875 N N . VAL A 1 112 ? 3.593 7.733 12.278 1.00 95.94 112 VAL A N 1
ATOM 876 C CA . VAL A 1 112 ? 2.300 8.027 11.634 1.00 95.94 112 VAL A CA 1
ATOM 877 C C . VAL A 1 112 ? 1.248 6.990 12.034 1.00 95.94 112 VAL A C 1
ATOM 879 O O . VAL A 1 112 ? 0.127 7.367 12.360 1.00 95.94 112 VAL A O 1
ATOM 882 N N . VAL A 1 113 ? 1.600 5.704 12.064 1.00 94.50 113 VAL A N 1
ATOM 883 C CA . VAL A 1 113 ? 0.703 4.625 12.499 1.00 94.50 113 VAL A CA 1
ATOM 884 C C . VAL A 1 113 ? 0.282 4.823 13.949 1.00 94.50 113 VAL A C 1
ATOM 886 O O . VAL A 1 113 ? -0.906 4.726 14.230 1.00 94.50 113 VAL A O 1
ATOM 889 N N . THR A 1 114 ? 1.200 5.158 14.855 1.00 93.44 114 THR A N 1
ATOM 890 C CA . THR A 1 114 ? 0.897 5.427 16.268 1.00 93.44 114 THR A CA 1
ATOM 891 C C . THR A 1 114 ? -0.023 6.637 16.423 1.00 93.44 114 THR A C 1
ATOM 893 O O . THR A 1 114 ? -1.020 6.571 17.140 1.00 93.44 114 THR A O 1
ATOM 896 N N . GLU A 1 115 ? 0.260 7.731 15.708 1.00 95.06 115 GLU A N 1
ATOM 897 C CA . GLU A 1 115 ? -0.578 8.936 15.719 1.00 95.06 115 GLU A CA 1
ATOM 898 C C . GLU A 1 115 ? -2.005 8.668 15.215 1.00 95.06 115 GLU A C 1
ATOM 900 O O . GLU A 1 115 ? -2.958 9.218 15.765 1.00 95.06 115 GLU A O 1
ATOM 905 N N . GLU A 1 116 ? -2.164 7.846 14.176 1.00 95.38 116 GLU A N 1
ATOM 906 C CA . GLU A 1 116 ? -3.477 7.496 13.627 1.00 95.38 116 GLU A CA 1
ATOM 907 C C . GLU A 1 116 ? -4.192 6.431 14.465 1.00 95.38 116 GLU A C 1
ATOM 909 O O . GLU A 1 116 ? -5.389 6.556 14.710 1.00 95.38 116 GLU A O 1
ATOM 914 N N . SER A 1 117 ? -3.469 5.444 14.995 1.00 93.19 117 SER A N 1
ATOM 915 C CA . SER A 1 117 ? -4.031 4.407 15.873 1.00 93.19 117 SER A CA 1
ATOM 916 C C . SER A 1 117 ? -4.615 5.019 17.143 1.00 93.19 117 SER A C 1
ATOM 918 O O . SER A 1 117 ? -5.679 4.604 17.588 1.00 93.19 117 SER A O 1
ATOM 920 N N . ALA A 1 118 ? -3.981 6.066 17.683 1.00 91.88 118 ALA A N 1
ATOM 921 C CA . ALA A 1 118 ? -4.515 6.824 18.813 1.00 91.88 118 ALA A CA 1
ATOM 922 C C . ALA A 1 118 ? -5.839 7.552 18.500 1.00 91.88 118 ALA A C 1
ATOM 924 O O . ALA A 1 118 ? -6.539 7.961 19.424 1.00 91.88 118 ALA A O 1
ATOM 925 N N . ARG A 1 119 ? -6.179 7.752 17.218 1.00 93.19 119 ARG A N 1
ATOM 926 C CA . ARG A 1 119 ? -7.423 8.409 16.787 1.00 93.19 119 ARG A CA 1
ATOM 927 C C . ARG A 1 119 ? -8.531 7.425 16.460 1.00 93.19 119 ARG A C 1
ATOM 929 O O . ARG A 1 119 ? -9.660 7.659 16.866 1.00 93.19 119 ARG A O 1
ATOM 936 N N . VAL A 1 120 ? -8.217 6.386 15.688 1.00 91.50 120 VAL A N 1
ATOM 937 C CA . VAL A 1 120 ? -9.229 5.493 15.100 1.00 91.50 120 VAL A CA 1
ATOM 938 C C . VAL A 1 120 ? -9.178 4.066 15.647 1.00 91.50 120 VAL A C 1
ATOM 940 O O . VAL A 1 120 ? -10.011 3.252 15.270 1.00 91.50 120 VAL A O 1
ATOM 943 N N . GLY A 1 121 ? -8.237 3.747 16.537 1.00 90.00 121 GLY A N 1
ATOM 944 C CA . GLY A 1 121 ? -7.947 2.372 16.953 1.00 90.00 121 GLY A CA 1
ATOM 945 C C . GLY A 1 121 ? -6.970 1.690 15.994 1.00 90.00 121 GLY A C 1
ATOM 946 O O . GLY A 1 121 ? -6.963 1.952 14.788 1.00 90.00 121 GLY A O 1
ATOM 947 N N . ARG A 1 122 ? -6.108 0.822 16.527 1.00 89.44 122 ARG A N 1
ATOM 948 C CA . ARG A 1 122 ? -5.029 0.167 15.765 1.00 89.44 122 ARG A CA 1
ATOM 949 C C . ARG A 1 122 ? -5.573 -0.746 14.666 1.00 89.44 122 ARG A C 1
ATOM 951 O O . ARG A 1 122 ? -5.017 -0.808 13.574 1.00 89.44 122 ARG A O 1
ATOM 958 N N . GLU A 1 123 ? -6.684 -1.417 14.937 1.00 87.56 123 GLU A N 1
ATOM 959 C CA . GLU A 1 123 ? -7.405 -2.302 14.024 1.00 87.56 123 GLU A CA 1
ATOM 960 C C . GLU A 1 123 ? -8.065 -1.571 12.842 1.00 87.56 123 GLU A C 1
ATOM 962 O O . GLU A 1 123 ? -8.470 -2.212 11.870 1.00 87.56 123 GLU A O 1
ATOM 967 N N . ASN A 1 124 ? -8.137 -0.235 12.896 1.00 93.50 124 ASN A N 1
ATOM 968 C CA . ASN A 1 124 ? -8.708 0.610 11.848 1.00 93.50 124 ASN A CA 1
ATOM 969 C C . ASN A 1 124 ? -7.647 1.429 11.088 1.00 93.50 124 ASN A C 1
ATOM 971 O O . ASN A 1 124 ? -8.003 2.339 10.332 1.00 93.50 124 ASN A O 1
ATOM 975 N N . VAL A 1 125 ? -6.357 1.109 11.259 1.00 95.12 125 VAL A N 1
ATOM 976 C CA . VAL A 1 125 ? -5.251 1.686 10.481 1.00 95.12 125 VAL A CA 1
ATOM 977 C C . VAL A 1 125 ? -4.751 0.677 9.449 1.00 95.12 125 VAL A C 1
ATOM 979 O O . VAL A 1 125 ? -4.279 -0.407 9.783 1.00 95.12 125 VAL A O 1
ATOM 982 N N . PHE A 1 126 ? -4.803 1.060 8.175 1.00 95.81 126 PHE A N 1
ATOM 983 C CA . PHE A 1 126 ? -4.442 0.208 7.045 1.00 95.81 126 PHE A CA 1
ATOM 984 C C . PHE A 1 126 ? -3.238 0.777 6.295 1.00 95.81 126 PHE A C 1
ATOM 986 O O . PHE A 1 126 ? -3.217 1.950 5.920 1.00 95.81 126 PHE A O 1
ATOM 993 N N . LEU A 1 127 ? -2.238 -0.069 6.042 1.00 96.81 127 LEU A N 1
ATOM 994 C CA . LEU A 1 127 ? -1.066 0.273 5.239 1.00 96.81 127 LEU A CA 1
ATOM 995 C C . LEU A 1 127 ? -1.254 -0.216 3.803 1.00 96.81 127 LEU A C 1
ATOM 997 O O . LEU A 1 127 ? -1.540 -1.390 3.577 1.00 96.81 127 LEU A O 1
ATOM 1001 N N . VAL A 1 128 ? -1.053 0.673 2.832 1.00 97.19 128 VAL A N 1
ATOM 1002 C CA . VAL A 1 128 ? -1.131 0.355 1.404 1.00 97.19 128 VAL A CA 1
ATOM 1003 C C . VAL A 1 128 ? 0.153 0.811 0.728 1.00 97.19 128 VAL A C 1
ATOM 1005 O O . VAL A 1 128 ? 0.443 2.002 0.665 1.00 97.19 128 VAL A O 1
ATOM 1008 N N . GLY A 1 129 ? 0.938 -0.129 0.213 1.00 96.94 129 GLY A N 1
ATOM 1009 C CA . GLY A 1 129 ? 2.190 0.175 -0.472 1.00 96.94 129 GLY A CA 1
ATOM 1010 C C . GLY A 1 129 ? 2.171 -0.253 -1.932 1.00 96.94 129 GLY A C 1
ATOM 1011 O O . GLY A 1 129 ? 1.613 -1.294 -2.264 1.00 96.94 129 GLY A O 1
ATOM 1012 N N . VAL A 1 130 ? 2.807 0.541 -2.794 1.00 95.44 130 VAL A N 1
ATOM 1013 C CA . VAL A 1 130 ? 3.049 0.203 -4.206 1.00 95.44 130 VAL A CA 1
ATOM 1014 C C . VAL A 1 130 ? 4.549 0.039 -4.416 1.00 95.44 130 VAL A C 1
ATOM 1016 O O . VAL A 1 130 ? 5.316 0.902 -3.988 1.00 95.44 130 VAL A O 1
ATOM 1019 N N . GLY A 1 131 ? 4.959 -1.071 -5.036 1.00 90.81 131 GLY A N 1
ATOM 1020 C CA . GLY A 1 131 ? 6.362 -1.398 -5.303 1.00 90.81 131 GLY A CA 1
ATOM 1021 C C . GLY A 1 131 ? 7.247 -1.232 -4.065 1.00 90.81 131 GLY A C 1
ATOM 1022 O O . GLY A 1 131 ? 7.080 -1.929 -3.064 1.00 90.81 131 GLY A O 1
ATOM 1023 N N . MET A 1 132 ? 8.164 -0.269 -4.086 1.00 91.44 132 MET A N 1
ATOM 1024 C CA . MET A 1 132 ? 9.072 -0.009 -2.967 1.00 91.44 132 MET A CA 1
ATOM 1025 C C . MET A 1 132 ? 8.359 0.438 -1.680 1.00 91.44 132 MET A C 1
ATOM 1027 O O . MET A 1 132 ? 8.816 0.127 -0.582 1.00 91.44 132 MET A O 1
ATOM 1031 N N . GLY A 1 133 ? 7.208 1.108 -1.795 1.00 94.88 133 GLY A N 1
ATOM 1032 C CA . GLY A 1 133 ? 6.368 1.448 -0.648 1.00 94.88 133 GLY A CA 1
ATOM 1033 C C . GLY A 1 133 ? 5.794 0.211 0.050 1.00 94.88 133 GLY A C 1
ATOM 1034 O O . GLY A 1 133 ? 5.670 0.200 1.273 1.00 94.88 133 GLY A O 1
ATOM 1035 N N . PHE A 1 134 ? 5.503 -0.866 -0.691 1.00 93.62 134 PHE A N 1
ATOM 1036 C CA . PHE A 1 134 ? 5.073 -2.138 -0.097 1.00 93.62 134 PHE A CA 1
ATOM 1037 C C . PHE A 1 134 ? 6.187 -2.773 0.741 1.00 93.62 134 PHE A C 1
ATOM 1039 O O . PHE A 1 134 ? 5.927 -3.214 1.860 1.00 93.62 134 PHE A O 1
ATOM 1046 N N . ALA A 1 135 ? 7.431 -2.746 0.253 1.00 88.06 135 ALA A N 1
ATOM 1047 C CA . ALA A 1 135 ? 8.575 -3.268 0.999 1.00 88.06 135 ALA A CA 1
ATOM 1048 C C . ALA A 1 135 ? 8.733 -2.576 2.367 1.00 88.06 135 ALA A C 1
ATOM 1050 O O . ALA A 1 135 ? 8.955 -3.243 3.377 1.00 88.06 135 ALA A O 1
ATOM 1051 N N . VAL A 1 136 ? 8.545 -1.251 2.417 1.00 91.56 136 VAL A N 1
ATOM 1052 C CA . VAL A 1 136 ? 8.580 -0.477 3.671 1.00 91.56 136 VAL A CA 1
ATOM 1053 C C . VAL A 1 136 ? 7.427 -0.851 4.602 1.00 91.56 136 VAL A C 1
ATOM 1055 O O . VAL A 1 136 ? 7.669 -1.071 5.787 1.00 91.56 136 VAL A O 1
ATOM 1058 N N . ALA A 1 137 ? 6.193 -0.951 4.090 1.00 93.06 137 ALA A N 1
ATOM 1059 C CA . ALA A 1 137 ? 5.037 -1.347 4.902 1.00 93.06 137 ALA A CA 1
ATOM 1060 C C . ALA A 1 137 ? 5.230 -2.730 5.536 1.00 93.06 137 ALA A C 1
ATOM 1062 O O . ALA A 1 137 ? 5.010 -2.896 6.736 1.00 93.06 137 ALA A O 1
ATOM 1063 N N . ALA A 1 138 ? 5.673 -3.707 4.743 1.00 88.00 138 ALA A N 1
ATOM 1064 C CA . ALA A 1 138 ? 5.902 -5.066 5.217 1.00 88.00 138 ALA A CA 1
ATOM 1065 C C . ALA A 1 138 ? 7.030 -5.125 6.262 1.00 88.00 138 ALA A C 1
ATOM 1067 O O . ALA A 1 138 ? 6.879 -5.776 7.296 1.00 88.00 138 ALA A O 1
ATOM 1068 N N . ALA A 1 139 ? 8.136 -4.405 6.033 1.00 85.62 139 ALA A N 1
ATOM 1069 C CA . ALA A 1 139 ? 9.245 -4.335 6.983 1.00 85.62 139 ALA A CA 1
ATOM 1070 C C . ALA A 1 139 ? 8.835 -3.682 8.314 1.00 85.62 139 ALA A C 1
ATOM 1072 O O . ALA A 1 139 ? 9.157 -4.210 9.378 1.00 85.62 139 ALA A O 1
ATOM 1073 N N . ALA A 1 140 ? 8.086 -2.576 8.262 1.00 87.31 140 ALA A N 1
ATOM 1074 C CA . ALA A 1 140 ? 7.609 -1.887 9.458 1.00 87.31 140 ALA A CA 1
ATOM 1075 C C . ALA A 1 140 ? 6.644 -2.758 10.271 1.00 87.31 140 ALA A C 1
ATOM 1077 O O . ALA A 1 140 ? 6.797 -2.875 11.483 1.00 87.31 140 ALA A O 1
ATOM 1078 N N . LYS A 1 141 ? 5.683 -3.423 9.614 1.00 85.69 141 LYS A N 1
ATOM 1079 C CA . LYS A 1 141 ? 4.712 -4.266 10.321 1.00 85.69 141 LYS A CA 1
ATOM 1080 C C . LYS A 1 141 ? 5.385 -5.424 11.056 1.00 85.69 141 LYS A C 1
ATOM 1082 O O . LYS A 1 141 ? 5.042 -5.688 12.204 1.00 85.69 141 LYS A O 1
ATOM 1087 N N . ARG A 1 142 ? 6.367 -6.066 10.420 1.00 80.12 142 ARG A N 1
ATOM 1088 C CA . ARG A 1 142 ? 7.146 -7.139 11.040 1.00 80.12 142 ARG A CA 1
ATOM 1089 C C . ARG A 1 142 ? 7.875 -6.670 12.299 1.00 80.12 142 ARG A C 1
ATOM 1091 O O . ARG A 1 142 ? 7.887 -7.386 13.293 1.00 80.12 142 ARG A O 1
ATOM 1098 N N . ARG A 1 143 ? 8.502 -5.492 12.251 1.00 80.31 143 ARG A N 1
ATOM 1099 C CA . ARG A 1 143 ? 9.230 -4.950 13.402 1.00 80.31 143 ARG A CA 1
ATOM 1100 C C . ARG A 1 143 ? 8.308 -4.783 14.614 1.00 80.31 143 ARG A C 1
ATOM 1102 O O . ARG A 1 143 ? 8.688 -5.201 15.699 1.00 80.31 143 ARG A O 1
ATOM 1109 N N . ASN A 1 144 ? 7.101 -4.260 14.405 1.00 76.12 144 ASN A N 1
ATOM 1110 C CA . ASN A 1 144 ? 6.134 -4.053 15.485 1.00 76.12 144 ASN A CA 1
ATOM 1111 C C . ASN A 1 144 ? 5.671 -5.379 16.117 1.00 76.12 144 ASN A C 1
ATOM 1113 O O . ASN A 1 144 ? 5.570 -5.470 17.332 1.00 76.12 144 ASN A O 1
ATOM 1117 N N . GLU A 1 145 ? 5.431 -6.425 15.316 1.00 76.44 145 GLU A N 1
ATOM 1118 C CA . GLU A 1 145 ? 5.054 -7.749 15.847 1.00 76.44 145 GLU A CA 1
ATOM 1119 C C . GLU A 1 145 ? 6.188 -8.401 16.653 1.00 76.44 145 GLU A C 1
ATOM 1121 O O . GLU A 1 145 ? 5.937 -9.110 17.622 1.00 76.44 145 GLU A O 1
ATOM 1126 N N . GLU A 1 146 ? 7.447 -8.168 16.271 1.00 71.56 146 GLU A N 1
ATOM 1127 C CA . GLU A 1 146 ? 8.597 -8.676 17.024 1.00 71.56 146 GLU A CA 1
ATOM 1128 C C . GLU A 1 146 ? 8.827 -7.918 18.344 1.00 71.56 146 GLU A C 1
ATOM 1130 O O . GLU A 1 146 ? 9.311 -8.528 19.293 1.00 71.56 146 GLU A O 1
ATOM 1135 N N . GLU A 1 147 ? 8.509 -6.621 18.411 1.00 75.19 147 GLU A N 1
ATOM 1136 C CA . GLU A 1 147 ? 8.581 -5.827 19.648 1.00 75.19 147 GLU A CA 1
ATOM 1137 C C . GLU A 1 147 ? 7.460 -6.225 20.626 1.00 75.19 147 GLU A C 1
ATOM 1139 O O . GLU A 1 147 ? 7.745 -6.460 21.794 1.00 75.19 147 GLU A O 1
ATOM 1144 N N . GLU A 1 148 ? 6.236 -6.449 20.137 1.00 75.62 148 GLU A N 1
ATOM 1145 C CA . GLU A 1 148 ? 5.102 -6.918 20.956 1.00 75.62 148 GLU A CA 1
ATOM 1146 C C . GLU A 1 148 ? 5.342 -8.295 21.584 1.00 75.62 148 GLU A C 1
ATOM 1148 O O . GLU A 1 148 ? 5.050 -8.499 22.756 1.00 75.62 148 GLU A O 1
ATOM 1153 N N . ASN A 1 149 ? 5.936 -9.232 20.838 1.00 71.62 149 ASN A N 1
ATOM 1154 C CA . ASN A 1 149 ? 6.239 -10.557 21.385 1.00 71.62 149 ASN A CA 1
ATOM 1155 C C . ASN A 1 149 ? 7.315 -10.512 22.487 1.00 71.62 149 ASN A C 1
ATOM 1157 O O . ASN A 1 149 ? 7.331 -11.379 23.348 1.00 71.62 149 ASN A O 1
ATOM 1161 N N . LYS A 1 150 ? 8.225 -9.527 22.466 1.00 74.75 150 LYS A N 1
ATOM 1162 C CA . LYS A 1 150 ? 9.247 -9.389 23.517 1.00 74.75 150 LYS A CA 1
ATOM 1163 C C . LYS A 1 150 ? 8.659 -8.888 24.831 1.00 74.75 150 LYS A C 1
ATOM 1165 O O . LYS A 1 150 ? 9.137 -9.295 25.880 1.00 74.75 150 LYS A O 1
ATOM 1170 N N . GLU A 1 151 ? 7.669 -8.001 24.762 1.00 72.88 151 GLU A N 1
ATOM 1171 C CA . GLU A 1 151 ? 6.991 -7.482 25.953 1.00 72.88 151 GLU A CA 1
ATOM 1172 C C . GLU A 1 151 ? 6.175 -8.587 26.646 1.00 72.88 151 GLU A C 1
ATOM 1174 O O . GLU A 1 151 ? 6.218 -8.684 27.868 1.00 72.88 151 GLU A O 1
ATOM 1179 N N . GLU A 1 152 ? 5.518 -9.473 25.883 1.00 70.81 152 GLU A N 1
ATOM 1180 C CA . GLU A 1 152 ? 4.793 -10.629 26.442 1.00 70.81 152 GLU A CA 1
ATOM 1181 C C . GLU A 1 152 ? 5.740 -11.616 27.167 1.00 70.81 152 GLU A C 1
ATOM 1183 O O . GLU A 1 152 ? 5.440 -12.047 28.279 1.00 70.81 152 GLU A O 1
ATOM 1188 N N . ASP A 1 153 ? 6.907 -11.928 26.584 1.00 72.81 153 ASP A N 1
ATOM 1189 C CA . ASP A 1 153 ? 7.882 -12.864 27.175 1.00 72.81 153 ASP A CA 1
ATOM 1190 C C . ASP A 1 153 ? 8.521 -12.332 28.482 1.00 72.81 153 ASP A C 1
ATOM 1192 O O . ASP A 1 153 ? 8.908 -13.115 29.352 1.00 72.81 153 ASP A O 1
ATOM 1196 N N . GLU A 1 154 ? 8.671 -11.008 28.632 1.00 72.88 154 GLU A N 1
ATOM 1197 C CA . GLU A 1 154 ? 9.232 -10.392 29.846 1.00 72.88 154 GLU A CA 1
ATOM 1198 C C . GLU A 1 154 ? 8.224 -10.364 31.012 1.00 72.88 154 GLU A C 1
ATOM 1200 O O . GLU A 1 154 ? 8.637 -10.495 32.165 1.00 72.88 154 GLU A O 1
ATOM 1205 N N . GLU A 1 155 ? 6.916 -10.260 30.740 1.00 66.00 155 GLU A N 1
ATOM 1206 C CA . GLU A 1 155 ? 5.873 -10.257 31.780 1.00 66.00 155 GLU A CA 1
ATOM 1207 C C . GLU A 1 155 ? 5.640 -11.646 32.410 1.00 66.00 155 GLU A C 1
ATOM 1209 O O . GLU A 1 155 ? 5.346 -11.734 33.604 1.00 66.00 155 GLU A O 1
ATOM 1214 N N . GLU A 1 156 ? 5.826 -12.742 31.665 1.00 64.81 156 GLU A N 1
ATOM 1215 C CA . GLU A 1 156 ? 5.665 -14.110 32.196 1.00 64.81 156 GLU A CA 1
ATOM 1216 C C . GLU A 1 156 ? 6.856 -14.579 33.066 1.00 64.81 156 GLU A C 1
ATOM 1218 O O . GLU A 1 156 ? 6.754 -15.572 33.789 1.00 64.81 156 GLU A O 1
ATOM 1223 N N . GLY A 1 157 ? 7.986 -13.862 33.041 1.00 61.47 157 GLY A N 1
ATOM 1224 C CA . GLY A 1 157 ? 9.206 -14.205 33.785 1.00 61.47 157 GLY A CA 1
ATOM 1225 C C . GLY A 1 157 ? 9.276 -13.706 35.237 1.00 61.47 157 GLY A C 1
ATOM 1226 O O . GLY A 1 157 ? 10.205 -14.081 35.954 1.00 61.47 157 GLY A O 1
ATOM 1227 N N . GLU A 1 158 ? 8.330 -12.877 35.694 1.00 62.41 158 GLU A N 1
ATOM 1228 C CA . GLU A 1 158 ? 8.328 -12.272 37.042 1.00 62.41 158 GLU A CA 1
ATOM 1229 C C . GLU A 1 158 ? 7.448 -13.014 38.082 1.00 62.41 158 GLU A C 1
ATOM 1231 O O . GLU A 1 158 ? 7.103 -12.454 39.127 1.00 62.41 158 GLU A O 1
ATOM 1236 N N . GLU A 1 159 ? 7.119 -14.298 37.879 1.00 59.00 159 GLU A N 1
ATOM 1237 C CA . GLU A 1 159 ? 6.421 -15.097 38.902 1.00 59.00 159 GLU A CA 1
ATOM 1238 C C . GLU A 1 159 ? 7.361 -15.750 39.949 1.00 59.00 159 GLU A C 1
ATOM 1240 O O . GLU A 1 159 ? 7.885 -16.846 39.784 1.00 59.00 159 GLU A O 1
ATOM 1245 N N . VAL A 1 160 ? 7.472 -15.056 41.092 1.00 56.88 160 VAL A N 1
ATOM 1246 C CA . VAL A 1 160 ? 7.420 -15.569 42.483 1.00 56.88 160 VAL A CA 1
ATOM 1247 C C . VAL A 1 160 ? 8.484 -16.592 42.939 1.00 56.88 160 VAL A C 1
ATOM 1249 O O . VAL A 1 160 ? 8.215 -17.783 43.096 1.00 56.88 160 VAL A O 1
ATOM 1252 N N . ASP A 1 161 ? 9.631 -16.085 43.408 1.00 54.44 161 ASP A N 1
ATOM 1253 C CA . ASP A 1 161 ? 10.412 -16.743 44.472 1.00 54.44 161 ASP A CA 1
ATOM 1254 C C . ASP A 1 161 ? 9.696 -16.553 45.827 1.00 54.44 161 ASP A C 1
ATOM 1256 O O . ASP A 1 161 ? 10.014 -15.682 46.642 1.00 54.44 161 ASP A O 1
ATOM 1260 N N . GLY A 1 162 ? 8.661 -17.365 46.044 1.00 63.31 162 GLY A N 1
ATOM 1261 C CA . GLY A 1 162 ? 7.912 -17.468 47.293 1.00 63.31 162 GLY A CA 1
ATOM 1262 C C . GLY A 1 162 ? 8.472 -18.568 48.195 1.00 63.31 162 GLY A C 1
ATOM 1263 O O . GLY A 1 162 ? 8.289 -19.747 47.927 1.00 63.31 162 GLY A O 1
ATOM 1264 N N . GLU A 1 163 ? 9.156 -18.137 49.256 1.00 56.78 163 GLU A N 1
ATOM 1265 C CA . GLU A 1 163 ? 9.430 -18.799 50.543 1.00 56.78 163 GLU A CA 1
ATOM 1266 C C . GLU A 1 163 ? 9.438 -20.341 50.643 1.00 56.78 163 GLU A C 1
ATOM 1268 O O . GLU A 1 163 ? 8.428 -21.040 50.583 1.00 56.78 163 GLU A O 1
ATOM 1273 N N . LYS A 1 164 ? 10.622 -20.844 51.018 1.00 50.84 164 LYS A N 1
ATOM 1274 C CA . LYS A 1 164 ? 10.872 -22.169 51.597 1.00 50.84 164 LYS A CA 1
ATOM 1275 C C . LYS A 1 164 ? 9.925 -22.478 52.767 1.00 50.84 164 LYS A C 1
ATOM 1277 O O . LYS A 1 164 ? 10.108 -21.956 53.865 1.00 50.84 164 LYS A O 1
ATOM 1282 N N . GLY A 1 165 ? 9.013 -23.423 52.555 1.00 50.22 165 GLY A N 1
ATOM 1283 C CA . GLY A 1 165 ? 8.379 -24.218 53.605 1.00 50.22 165 GLY A CA 1
ATOM 1284 C C . GLY A 1 165 ? 8.858 -25.668 53.521 1.00 50.22 165 GLY A C 1
ATOM 1285 O O . GLY A 1 165 ? 8.607 -26.349 52.532 1.00 50.22 165 GLY A O 1
ATOM 1286 N N . GLU A 1 166 ? 9.587 -26.121 54.539 1.00 57.50 166 GLU A N 1
ATOM 1287 C CA . GLU A 1 166 ? 10.042 -27.505 54.717 1.00 57.50 166 GLU A CA 1
ATOM 1288 C C . GLU A 1 166 ? 8.855 -28.448 55.004 1.00 57.50 166 GLU A C 1
ATOM 1290 O O . GLU A 1 166 ? 7.977 -28.098 55.792 1.00 57.50 166 GLU A O 1
ATOM 1295 N N . GLY A 1 167 ? 8.839 -29.658 54.422 1.00 44.19 167 GLY A N 1
ATOM 1296 C CA . GLY A 1 167 ? 7.856 -30.686 54.799 1.00 44.19 167 GLY A CA 1
ATOM 1297 C C . GLY A 1 167 ? 7.771 -31.931 53.904 1.00 44.19 167 GLY A C 1
ATOM 1298 O O . GLY A 1 167 ? 6.903 -32.006 53.048 1.00 44.19 167 GLY A O 1
ATOM 1299 N N . GLU A 1 168 ? 8.672 -32.885 54.160 1.00 44.56 168 GLU A N 1
ATOM 1300 C CA . GLU A 1 168 ? 8.546 -34.362 54.112 1.00 44.56 168 GLU A CA 1
ATOM 1301 C C . GLU A 1 168 ? 7.919 -35.127 52.912 1.00 44.56 168 GLU A C 1
ATOM 1303 O O . GLU A 1 168 ? 6.730 -35.084 52.615 1.00 44.56 168 GLU A O 1
ATOM 1308 N N . GLU A 1 169 ? 8.802 -35.941 52.314 1.00 47.09 169 GLU A N 1
ATOM 1309 C CA . GLU A 1 169 ? 8.673 -37.266 51.679 1.00 47.09 169 GLU A CA 1
ATOM 1310 C C . GLU A 1 169 ? 7.288 -37.884 51.382 1.00 47.09 169 GLU A C 1
ATOM 1312 O O . GLU A 1 169 ? 6.538 -38.276 52.270 1.00 47.09 169 GLU A O 1
ATOM 1317 N N . SER A 1 170 ? 7.083 -38.245 50.108 1.00 34.06 170 SER A N 1
ATOM 1318 C CA . SER A 1 170 ? 6.521 -39.557 49.749 1.00 34.06 170 SER A CA 1
ATOM 1319 C C . SER A 1 170 ? 6.885 -39.932 48.312 1.00 34.06 170 SER A C 1
ATOM 1321 O O . SER A 1 170 ? 6.381 -39.369 47.342 1.00 34.06 170 SER A O 1
ATOM 1323 N N . ALA A 1 171 ? 7.748 -40.937 48.192 1.00 42.53 171 ALA A N 1
ATOM 1324 C CA . ALA A 1 171 ? 8.112 -41.611 46.957 1.00 42.53 171 ALA A CA 1
ATOM 1325 C C . ALA A 1 171 ? 6.925 -42.366 46.341 1.00 42.53 171 ALA A C 1
ATOM 1327 O O . ALA A 1 171 ? 6.299 -43.150 47.040 1.00 42.53 171 ALA A O 1
ATOM 1328 N N . PHE A 1 172 ? 6.705 -42.239 45.029 1.00 30.80 172 PHE A N 1
ATOM 1329 C CA . PHE A 1 172 ? 6.308 -43.363 44.174 1.00 30.80 172 PHE A CA 1
ATOM 1330 C C . PHE A 1 172 ? 6.748 -43.119 42.728 1.00 30.80 172 PHE A C 1
ATOM 1332 O O . PHE A 1 172 ? 6.477 -42.087 42.123 1.00 30.80 172 PHE A O 1
ATOM 1339 N N . ALA A 1 173 ? 7.466 -44.110 42.210 1.00 28.97 173 ALA A N 1
ATOM 1340 C CA . ALA A 1 173 ? 8.013 -44.184 40.870 1.00 28.97 173 ALA A CA 1
ATOM 1341 C C . ALA A 1 173 ? 7.019 -44.810 39.881 1.00 28.97 173 ALA A C 1
ATOM 1343 O O . ALA A 1 173 ? 6.305 -45.746 40.234 1.00 28.97 173 ALA A O 1
ATOM 1344 N N . SER A 1 174 ? 7.057 -44.338 38.633 1.00 29.00 174 SER A N 1
ATOM 1345 C CA . SER A 1 174 ? 6.722 -45.035 37.375 1.00 29.00 174 SER A CA 1
ATOM 1346 C C . SER A 1 174 ? 6.641 -43.943 36.302 1.00 29.00 174 SER A C 1
ATOM 1348 O O . SER A 1 174 ? 5.857 -43.021 36.456 1.00 29.00 174 SER A O 1
ATOM 1350 N N . GLY A 1 175 ? 7.387 -43.907 35.206 1.00 24.03 175 GLY A N 1
ATOM 1351 C CA . GLY A 1 175 ? 8.057 -44.955 34.459 1.00 24.03 175 GLY A CA 1
ATOM 1352 C C . GLY A 1 175 ? 7.941 -44.576 32.975 1.00 24.03 175 GLY A C 1
ATOM 1353 O O . GLY A 1 175 ? 6.868 -44.186 32.529 1.00 24.03 175 GLY A O 1
ATOM 1354 N N . TYR A 1 176 ? 9.049 -44.744 32.253 1.00 23.11 176 TYR A N 1
ATOM 1355 C CA . TYR A 1 176 ? 9.281 -44.569 30.811 1.00 23.11 176 TYR A CA 1
ATOM 1356 C C . TYR A 1 176 ? 9.773 -43.209 30.300 1.00 23.11 176 TYR A C 1
ATOM 1358 O O . TYR A 1 176 ? 9.183 -42.151 30.470 1.00 23.11 176 TYR A O 1
ATOM 1366 N N . SER A 1 177 ? 10.922 -43.333 29.639 1.00 22.67 177 SER A N 1
ATOM 1367 C CA . SER A 1 177 ? 11.764 -42.338 28.998 1.00 22.67 177 SER A CA 1
ATOM 1368 C C . SER A 1 177 ? 12.024 -42.804 27.561 1.00 22.67 177 SER A C 1
ATOM 1370 O O . SER A 1 177 ? 11.819 -43.981 27.246 1.00 22.67 177 SER A O 1
ATOM 1372 N N . THR A 1 178 ? 12.616 -41.892 26.785 1.00 23.39 178 THR A N 1
ATOM 1373 C CA . THR A 1 178 ? 13.388 -42.041 25.534 1.00 23.39 178 THR A CA 1
ATOM 1374 C C . THR A 1 178 ? 12.668 -41.594 24.239 1.00 23.39 178 THR A C 1
ATOM 1376 O O . THR A 1 178 ? 11.443 -41.602 24.178 1.00 23.39 178 THR A O 1
ATOM 1379 N N . PRO A 1 179 ? 13.417 -41.087 23.233 1.00 30.47 179 PRO A N 1
ATOM 1380 C CA . PRO A 1 179 ? 13.732 -39.653 23.143 1.00 30.47 179 PRO A CA 1
ATOM 1381 C C . PRO A 1 179 ? 13.660 -39.129 21.688 1.00 30.47 179 PRO A C 1
ATOM 1383 O O . PRO A 1 179 ? 13.669 -39.900 20.732 1.00 30.47 179 PRO A O 1
ATOM 1386 N N . THR A 1 180 ? 13.746 -37.817 21.485 1.00 22.20 180 THR A N 1
ATOM 1387 C CA . THR A 1 180 ? 14.381 -37.306 20.258 1.00 22.20 180 THR A CA 1
ATOM 1388 C C . THR A 1 180 ? 15.276 -36.132 20.598 1.00 22.20 180 THR A C 1
ATOM 1390 O O . THR A 1 180 ? 14.821 -35.047 20.945 1.00 22.20 180 THR A O 1
ATOM 1393 N N . LEU A 1 181 ? 16.571 -36.424 20.512 1.00 21.70 181 LEU A N 1
ATOM 1394 C CA . LEU A 1 181 ? 17.667 -35.489 20.353 1.00 21.70 181 LEU A CA 1
ATOM 1395 C C . LEU A 1 181 ? 17.391 -34.552 19.172 1.00 21.70 181 LEU A C 1
ATOM 1397 O O . LEU A 1 181 ? 17.383 -34.993 18.027 1.00 21.70 181 LEU A O 1
ATOM 1401 N N . CYS A 1 182 ? 17.268 -33.268 19.474 1.00 22.53 182 CYS A N 1
ATOM 1402 C CA . CYS A 1 182 ? 17.958 -32.218 18.736 1.00 22.53 182 CYS A CA 1
ATOM 1403 C C . CYS A 1 182 ? 18.569 -31.285 19.785 1.00 22.53 182 CYS A C 1
ATOM 1405 O O . CYS A 1 182 ? 18.001 -30.261 20.149 1.00 22.53 182 CYS A O 1
ATOM 1407 N N . GLU A 1 183 ? 19.719 -31.698 20.319 1.00 29.34 183 GLU A N 1
ATOM 1408 C CA . GLU A 1 183 ? 20.676 -30.770 20.911 1.00 29.34 183 GLU A CA 1
ATOM 1409 C C . GLU A 1 183 ? 21.258 -29.921 19.776 1.00 29.34 183 GLU A C 1
ATOM 1411 O O . GLU A 1 183 ? 22.148 -30.381 19.071 1.00 29.34 183 GLU A O 1
ATOM 1416 N N . GLU A 1 184 ? 20.791 -28.684 19.620 1.00 28.94 184 GLU A N 1
ATOM 1417 C CA . GLU A 1 184 ? 21.650 -27.580 19.188 1.00 28.94 184 GLU A CA 1
ATOM 1418 C C . GLU A 1 184 ? 21.319 -26.331 20.016 1.00 28.94 184 GLU A C 1
ATOM 1420 O O . GLU A 1 184 ? 20.393 -25.581 19.737 1.00 28.94 184 GLU A O 1
ATOM 1425 N N . GLN A 1 185 ? 22.138 -26.163 21.058 1.00 30.88 185 GLN A N 1
ATOM 1426 C CA . GLN A 1 185 ? 22.556 -24.912 21.694 1.00 30.88 185 GLN A CA 1
ATOM 1427 C C . GLN A 1 185 ? 21.482 -24.028 22.341 1.00 30.88 185 GLN A C 1
ATOM 1429 O O . GLN A 1 185 ? 20.949 -23.094 21.748 1.00 30.88 185 GLN A O 1
ATOM 1434 N N . ASN A 1 186 ? 21.360 -24.229 23.658 1.00 35.09 186 ASN A N 1
ATOM 1435 C CA . ASN A 1 186 ? 21.164 -23.163 24.636 1.00 35.09 186 ASN A CA 1
ATOM 1436 C C . ASN A 1 186 ? 21.931 -21.902 24.226 1.00 35.09 186 ASN A C 1
ATOM 1438 O O . ASN A 1 186 ? 23.163 -21.858 24.282 1.00 35.09 186 ASN A O 1
ATOM 1442 N N . ASN A 1 187 ? 21.188 -20.865 23.873 1.00 34.88 187 ASN A N 1
ATOM 1443 C CA . ASN A 1 187 ? 21.648 -19.505 24.039 1.00 34.88 187 ASN A CA 1
ATOM 1444 C C . ASN A 1 187 ? 20.424 -18.682 24.444 1.00 34.88 187 ASN A C 1
ATOM 1446 O O . ASN A 1 187 ? 19.715 -18.155 23.589 1.00 34.88 187 ASN A O 1
ATOM 1450 N N . ASP A 1 188 ? 20.190 -18.602 25.757 1.00 36.47 188 ASP A N 1
ATOM 1451 C CA . ASP A 1 188 ? 19.261 -17.679 26.427 1.00 36.47 188 ASP A CA 1
ATOM 1452 C C . ASP A 1 188 ? 19.746 -16.226 26.284 1.00 36.47 188 ASP A C 1
ATOM 1454 O O . ASP A 1 188 ? 19.934 -15.480 27.243 1.00 36.47 188 ASP A O 1
ATOM 1458 N N . GLN A 1 189 ? 20.019 -15.813 25.051 1.00 37.62 189 GLN A N 1
ATOM 1459 C CA . GLN A 1 189 ? 20.179 -14.420 24.701 1.00 37.62 189 GLN A CA 1
ATOM 1460 C C . GLN A 1 189 ? 18.887 -13.997 24.029 1.00 37.62 189 GLN A C 1
ATOM 1462 O O . GLN A 1 189 ? 18.618 -14.388 22.889 1.00 37.62 189 GLN A O 1
ATOM 1467 N N . ALA A 1 190 ? 18.121 -13.162 24.740 1.00 38.91 190 ALA A N 1
ATOM 1468 C CA . ALA A 1 190 ? 17.092 -12.306 24.165 1.00 38.91 190 ALA A CA 1
ATOM 1469 C C . ALA A 1 190 ? 17.533 -11.879 22.757 1.00 38.91 190 ALA A C 1
ATOM 1471 O O . ALA A 1 190 ? 18.689 -11.460 22.608 1.00 38.91 190 ALA A O 1
ATOM 1472 N N . PRO A 1 191 ? 16.691 -12.028 21.714 1.00 42.25 191 PRO A N 1
ATOM 1473 C CA . PRO A 1 191 ? 17.139 -11.903 20.339 1.00 42.25 191 PRO A CA 1
ATOM 1474 C C . PRO A 1 191 ? 17.786 -10.536 20.156 1.00 42.25 191 PRO A C 1
ATOM 1476 O O . PRO A 1 191 ? 17.115 -9.494 20.151 1.00 42.25 191 PRO A O 1
ATOM 1479 N N . THR A 1 192 ? 19.117 -10.568 20.066 1.00 47.28 192 THR A N 1
ATOM 1480 C CA . THR A 1 192 ? 19.953 -9.388 19.922 1.00 47.28 192 THR A CA 1
ATOM 1481 C C . THR A 1 192 ? 19.488 -8.656 18.671 1.00 47.28 192 THR A C 1
ATOM 1483 O O . THR A 1 192 ? 19.086 -9.274 17.679 1.00 47.28 192 THR A O 1
ATOM 1486 N N . SER A 1 193 ? 19.510 -7.326 18.711 1.00 50.75 193 SER A N 1
ATOM 1487 C CA . SER A 1 193 ? 19.147 -6.464 17.579 1.00 50.75 193 SER A CA 1
ATOM 1488 C C . SER A 1 193 ? 19.816 -6.883 16.259 1.00 50.75 193 SER A C 1
ATOM 1490 O O . SER A 1 193 ? 19.254 -6.652 15.193 1.00 50.75 193 SER A O 1
ATOM 1492 N N . ASP A 1 194 ? 20.959 -7.574 16.320 1.00 43.88 194 ASP A N 1
ATOM 1493 C CA . ASP A 1 194 ? 21.676 -8.140 15.177 1.00 43.88 194 ASP A CA 1
ATOM 1494 C C . ASP A 1 194 ? 20.912 -9.270 14.456 1.00 43.88 194 ASP A C 1
ATOM 1496 O O . ASP A 1 194 ? 20.908 -9.326 13.228 1.00 43.88 194 ASP A O 1
ATOM 1500 N N . LEU A 1 195 ? 20.196 -10.147 15.169 1.00 47.16 195 LEU A N 1
ATOM 1501 C CA . LEU A 1 195 ? 19.398 -11.212 14.545 1.00 47.16 195 LEU A CA 1
ATOM 1502 C C . LEU A 1 195 ? 18.152 -10.649 13.843 1.00 47.16 195 LEU A C 1
ATOM 1504 O O . LEU A 1 195 ? 17.799 -11.099 12.752 1.00 47.16 195 LEU A O 1
ATOM 1508 N N . MET A 1 196 ? 17.516 -9.640 14.445 1.00 49.81 196 MET A N 1
ATOM 1509 C CA . MET A 1 196 ? 16.412 -8.883 13.842 1.00 49.81 196 MET A CA 1
ATOM 1510 C C . MET A 1 196 ? 16.888 -8.161 12.576 1.00 49.81 196 MET A C 1
ATOM 1512 O O . MET A 1 196 ? 16.293 -8.317 11.507 1.00 49.81 196 MET A O 1
ATOM 1516 N N . LEU A 1 197 ? 18.025 -7.465 12.660 1.00 49.72 197 LEU A N 1
ATOM 1517 C CA . LEU A 1 197 ? 18.634 -6.788 11.521 1.00 49.72 197 LEU A CA 1
ATOM 1518 C C . LEU A 1 197 ? 18.977 -7.781 10.406 1.00 49.72 197 LEU A C 1
ATOM 1520 O O . LEU A 1 197 ? 18.655 -7.514 9.258 1.00 49.72 197 LEU A O 1
ATOM 1524 N N . ARG A 1 198 ? 19.538 -8.957 10.724 1.00 51.75 198 ARG A N 1
ATOM 1525 C CA . ARG A 1 198 ? 19.814 -10.030 9.748 1.00 51.75 198 ARG A CA 1
ATOM 1526 C C . ARG A 1 198 ? 18.554 -10.585 9.087 1.00 51.75 198 ARG A C 1
ATOM 1528 O O . ARG A 1 198 ? 18.626 -11.001 7.938 1.00 51.75 198 ARG A O 1
ATOM 1535 N N . ARG A 1 199 ? 17.409 -10.603 9.773 1.00 51.62 199 ARG A N 1
ATOM 1536 C CA . ARG A 1 199 ? 16.136 -11.136 9.249 1.00 51.62 199 ARG A CA 1
ATOM 1537 C C . ARG A 1 199 ? 15.392 -10.149 8.373 1.00 51.62 199 ARG A C 1
ATOM 1539 O O . ARG A 1 199 ? 14.932 -10.527 7.300 1.00 51.62 199 ARG A O 1
ATOM 1546 N N . ILE A 1 200 ? 15.306 -8.893 8.803 1.00 54.06 200 ILE A N 1
ATOM 1547 C CA . ILE A 1 200 ? 14.815 -7.811 7.951 1.00 54.06 200 ILE A CA 1
ATOM 1548 C C . ILE A 1 200 ? 15.765 -7.682 6.754 1.00 54.06 200 ILE A C 1
ATOM 1550 O O . ILE A 1 200 ? 15.301 -7.534 5.628 1.00 54.06 200 ILE A O 1
ATOM 1554 N N . LYS A 1 201 ? 17.075 -7.869 6.972 1.00 53.97 201 LYS A N 1
ATOM 1555 C CA . LYS A 1 201 ? 18.078 -7.962 5.913 1.00 53.97 201 LYS A CA 1
ATOM 1556 C C . LYS A 1 201 ? 17.864 -9.110 4.966 1.00 53.97 201 LYS A C 1
ATOM 1558 O O . LYS A 1 201 ? 17.774 -8.839 3.785 1.00 53.97 201 LYS A O 1
ATOM 1563 N N . ALA A 1 202 ? 17.628 -10.321 5.438 1.00 52.53 202 ALA A N 1
ATOM 1564 C CA . ALA A 1 202 ? 17.266 -11.420 4.559 1.00 52.53 202 ALA A CA 1
ATOM 1565 C C . ALA A 1 202 ? 15.959 -11.140 3.799 1.00 52.53 202 ALA A C 1
ATOM 1567 O O . ALA A 1 202 ? 15.904 -11.406 2.613 1.00 52.53 202 ALA A O 1
ATOM 1568 N N . PHE A 1 203 ? 14.934 -10.555 4.431 1.00 55.38 203 PHE A N 1
ATOM 1569 C CA . PHE A 1 203 ? 13.653 -10.233 3.783 1.00 55.38 203 PHE A CA 1
ATOM 1570 C C . PHE A 1 203 ? 13.760 -9.124 2.731 1.00 55.38 203 PHE A C 1
ATOM 1572 O O . PHE A 1 203 ? 13.122 -9.194 1.685 1.00 55.38 203 PHE A O 1
ATOM 1579 N N . LEU A 1 204 ? 14.565 -8.096 2.983 1.00 57.19 204 LEU A N 1
ATOM 1580 C CA . LEU A 1 204 ? 14.769 -7.028 2.015 1.00 57.19 204 LEU A CA 1
ATOM 1581 C C . LEU A 1 204 ? 15.828 -7.374 0.991 1.00 57.19 204 LEU A C 1
ATOM 1583 O O . LEU A 1 204 ? 15.643 -7.031 -0.157 1.00 57.19 204 LEU A O 1
ATOM 1587 N N . GLU A 1 205 ? 16.899 -8.078 1.342 1.00 53.66 205 GLU A N 1
ATOM 1588 C CA . GLU A 1 205 ? 17.800 -8.673 0.353 1.00 53.66 205 GLU A CA 1
ATOM 1589 C C . GLU A 1 205 ? 17.025 -9.646 -0.531 1.00 53.66 205 GLU A C 1
ATOM 1591 O O . GLU A 1 205 ? 17.211 -9.627 -1.733 1.00 53.66 205 GLU A O 1
ATOM 1596 N N . TYR A 1 206 ? 16.065 -10.389 0.008 1.00 50.78 206 TYR A N 1
ATOM 1597 C CA . TYR A 1 206 ? 15.124 -11.189 -0.768 1.00 50.78 206 TYR A CA 1
ATOM 1598 C C . TYR A 1 206 ? 14.256 -10.341 -1.710 1.00 50.78 206 TYR A C 1
ATOM 1600 O O . TYR A 1 206 ? 14.256 -10.572 -2.919 1.00 50.78 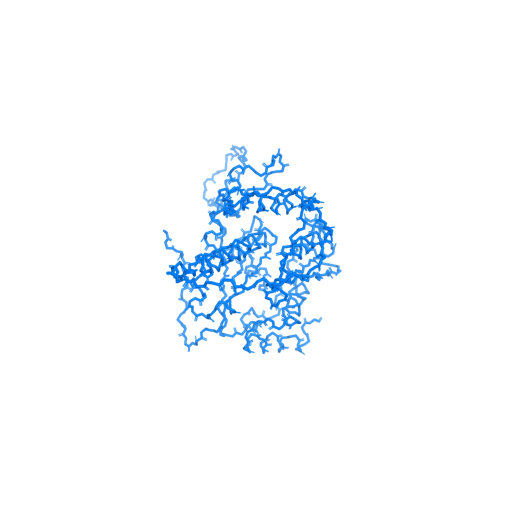206 TYR A O 1
ATOM 1608 N N . ILE A 1 207 ? 13.584 -9.305 -1.189 1.00 51.94 207 ILE A N 1
ATOM 1609 C CA . ILE A 1 207 ? 12.767 -8.383 -1.999 1.00 51.94 207 ILE A CA 1
ATOM 1610 C C . ILE A 1 207 ? 13.616 -7.641 -3.051 1.00 51.94 207 ILE A C 1
ATOM 1612 O O . ILE A 1 207 ? 13.126 -7.346 -4.140 1.00 51.94 207 ILE A O 1
ATOM 1616 N N . LEU A 1 208 ? 14.879 -7.328 -2.749 1.00 49.66 208 LEU A N 1
ATOM 1617 C CA . LEU A 1 208 ? 15.751 -6.473 -3.561 1.00 49.66 208 LEU A CA 1
ATOM 1618 C C . LEU A 1 208 ? 16.704 -7.244 -4.483 1.00 49.66 208 LEU A C 1
ATOM 1620 O O . LEU A 1 208 ? 17.140 -6.678 -5.484 1.00 49.66 208 LEU A O 1
ATOM 1624 N N . GLN A 1 209 ? 17.034 -8.504 -4.186 1.00 46.12 209 GLN A N 1
ATOM 1625 C CA . GLN A 1 209 ? 18.064 -9.289 -4.889 1.00 46.12 209 GLN A CA 1
ATOM 1626 C C . GLN A 1 209 ? 17.534 -10.528 -5.625 1.00 46.12 209 GLN A C 1
ATOM 1628 O O . GLN A 1 209 ? 18.344 -11.237 -6.216 1.00 46.12 209 GLN A O 1
ATOM 1633 N N . ARG A 1 210 ? 16.209 -10.724 -5.712 1.00 51.38 210 ARG A N 1
ATOM 1634 C CA . ARG A 1 210 ? 15.544 -11.757 -6.538 1.00 51.38 210 ARG A CA 1
ATOM 1635 C C . ARG A 1 210 ? 15.832 -13.210 -6.106 1.00 51.38 210 ARG A C 1
ATOM 1637 O O . ARG A 1 210 ? 16.775 -13.812 -6.616 1.00 51.38 210 ARG A O 1
ATOM 1644 N N . GLY A 1 211 ? 14.972 -13.859 -5.319 1.00 42.41 211 GLY A N 1
ATOM 1645 C CA . GLY A 1 211 ? 14.788 -15.306 -5.543 1.00 42.41 211 GLY A CA 1
ATOM 1646 C C . GLY A 1 211 ? 15.087 -16.309 -4.428 1.00 42.41 211 GLY A C 1
ATOM 1647 O O . GLY A 1 211 ? 14.861 -17.499 -4.667 1.00 42.41 211 GLY A O 1
ATOM 1648 N N . HIS A 1 212 ? 15.654 -15.939 -3.276 1.00 40.94 212 HIS A N 1
ATOM 1649 C CA . HIS A 1 212 ? 16.156 -16.947 -2.326 1.00 40.94 212 HIS A CA 1
ATOM 1650 C C . HIS A 1 212 ? 15.580 -16.807 -0.915 1.00 40.94 212 HIS A C 1
ATOM 1652 O O . HIS A 1 212 ? 16.092 -16.004 -0.129 1.00 40.94 212 HIS A O 1
ATOM 1658 N N . PRO A 1 213 ? 14.532 -17.587 -0.569 1.00 44.19 213 PRO A N 1
ATOM 1659 C CA . PRO A 1 213 ? 13.918 -17.516 0.748 1.00 44.19 213 PRO A CA 1
ATOM 1660 C C . PRO A 1 213 ? 14.929 -17.912 1.834 1.00 44.19 213 PRO A C 1
ATOM 1662 O O . PRO A 1 213 ? 15.790 -18.767 1.600 1.00 44.19 213 PRO A O 1
ATOM 1665 N N . PRO A 1 214 ? 14.861 -17.300 3.030 1.00 45.00 214 PRO A N 1
ATOM 1666 C CA . PRO A 1 214 ? 15.767 -17.635 4.118 1.00 45.00 214 PRO A CA 1
ATOM 1667 C C . PRO A 1 214 ? 15.637 -19.121 4.512 1.00 45.00 214 PRO A C 1
ATOM 1669 O O . PRO A 1 214 ? 14.526 -19.645 4.569 1.00 45.00 214 PRO A O 1
ATOM 1672 N N . PRO A 1 215 ? 16.753 -19.802 4.838 1.00 46.72 215 PRO A N 1
ATOM 1673 C CA . PRO A 1 215 ? 16.804 -21.262 4.988 1.00 46.72 215 PRO A CA 1
ATOM 1674 C C . PRO A 1 215 ? 16.066 -21.826 6.213 1.00 46.72 215 PRO A C 1
ATOM 1676 O O . PRO A 1 215 ? 15.923 -23.041 6.320 1.00 46.72 215 PRO A O 1
ATOM 1679 N N . TYR A 1 216 ? 15.592 -20.983 7.134 1.00 45.88 216 TYR A N 1
ATOM 1680 C CA . TYR A 1 216 ? 14.969 -21.429 8.382 1.00 45.88 216 TYR A CA 1
ATOM 1681 C C . TYR A 1 216 ? 13.511 -20.978 8.467 1.00 45.88 216 TYR A C 1
ATOM 1683 O O . TYR A 1 216 ? 13.228 -19.776 8.529 1.00 45.88 216 TYR A O 1
ATOM 1691 N N . ALA A 1 217 ? 12.601 -21.957 8.476 1.00 41.00 217 ALA A N 1
ATOM 1692 C CA . ALA A 1 217 ? 11.183 -21.794 8.789 1.00 41.00 217 ALA A CA 1
ATOM 1693 C C . ALA A 1 217 ? 10.986 -21.354 10.230 1.00 41.00 217 ALA A C 1
ATOM 1695 O O . ALA A 1 217 ? 11.521 -21.967 11.149 1.00 41.00 217 ALA A O 1
ATOM 1696 N N . ARG A 1 218 ? 10.216 -20.279 10.417 1.00 45.31 218 ARG A N 1
ATOM 1697 C CA . ARG A 1 218 ? 9.609 -19.995 11.711 1.00 45.31 218 ARG A CA 1
ATOM 1698 C C . ARG A 1 218 ? 8.188 -20.528 11.692 1.00 45.31 218 ARG A C 1
ATOM 1700 O O . ARG A 1 218 ? 7.374 -20.108 10.877 1.00 45.31 218 ARG A O 1
ATOM 1707 N N . THR A 1 219 ? 7.900 -21.425 12.619 1.00 38.84 219 THR A N 1
ATOM 1708 C CA . THR A 1 219 ? 6.552 -21.649 13.127 1.00 38.84 219 THR A CA 1
ATOM 1709 C C . THR A 1 219 ? 6.190 -20.444 13.990 1.00 38.84 219 THR A C 1
ATOM 1711 O O . THR A 1 219 ? 6.849 -20.153 14.985 1.00 38.84 219 THR A O 1
ATOM 1714 N N . CYS A 1 220 ? 5.214 -19.659 13.542 1.00 39.56 220 CYS A N 1
ATOM 1715 C CA . CYS A 1 220 ? 4.538 -18.700 14.403 1.00 39.56 220 CYS A CA 1
ATOM 1716 C C . CYS A 1 220 ? 3.350 -19.463 14.996 1.00 39.56 220 CYS A C 1
ATOM 1718 O O . CYS A 1 220 ? 2.400 -19.759 14.276 1.00 39.56 220 CYS A O 1
ATOM 1720 N N . ASP A 1 221 ? 3.443 -19.860 16.266 1.00 36.94 221 ASP A N 1
ATOM 1721 C CA . ASP A 1 221 ? 2.472 -20.768 16.899 1.00 36.94 221 ASP A CA 1
ATOM 1722 C C . ASP A 1 221 ? 1.140 -20.084 17.280 1.00 36.94 221 ASP A C 1
ATOM 1724 O O . ASP A 1 221 ? 0.218 -20.733 17.774 1.00 36.94 221 ASP A O 1
ATOM 1728 N N . ARG A 1 222 ? 0.969 -18.785 16.983 1.00 43.59 222 ARG A N 1
ATOM 1729 C CA . ARG A 1 222 ? -0.321 -18.085 17.107 1.00 43.59 222 ARG A CA 1
ATOM 1730 C C . ARG A 1 222 ? -1.186 -18.327 15.863 1.00 43.59 222 ARG A C 1
ATOM 1732 O O . ARG A 1 222 ? -1.186 -17.550 14.912 1.00 43.59 222 ARG A O 1
ATOM 1739 N N . ILE A 1 223 ? -1.960 -19.412 15.903 1.00 41.22 223 ILE A N 1
ATOM 1740 C CA . ILE A 1 223 ? -2.910 -19.828 14.852 1.00 41.22 223 ILE A CA 1
ATOM 1741 C C . ILE A 1 223 ? -4.050 -18.800 14.638 1.00 41.22 223 ILE A C 1
ATOM 1743 O O . ILE A 1 223 ? -4.635 -18.767 13.556 1.00 41.22 223 ILE A O 1
ATOM 1747 N N . ASP A 1 224 ? -4.293 -17.883 15.587 1.00 43.47 224 ASP A N 1
ATOM 1748 C CA . ASP A 1 224 ? -5.498 -17.036 15.586 1.00 43.47 224 ASP A CA 1
ATOM 1749 C C . ASP A 1 224 ? -5.271 -15.526 15.327 1.00 43.47 224 ASP A C 1
ATOM 1751 O O . ASP A 1 224 ? -6.244 -14.774 15.259 1.00 43.47 224 ASP A O 1
ATOM 1755 N N . SER A 1 225 ? -4.032 -15.043 15.131 1.00 53.88 225 SER A N 1
ATOM 1756 C CA . SER A 1 225 ? -3.746 -13.590 15.021 1.00 53.88 225 SER A CA 1
ATOM 1757 C C . SER A 1 225 ? -2.860 -13.171 13.841 1.00 53.88 225 SER A C 1
ATOM 1759 O O . SER A 1 225 ? -2.273 -12.088 13.858 1.00 53.88 225 SER A O 1
ATOM 1761 N N . ALA A 1 226 ? -2.735 -14.007 12.810 1.00 75.88 226 ALA A N 1
ATOM 1762 C CA . ALA A 1 226 ? -1.902 -13.706 11.649 1.00 75.88 226 ALA A CA 1
ATOM 1763 C C . ALA A 1 226 ? -2.378 -12.428 10.930 1.00 75.88 226 ALA A C 1
ATOM 1765 O O . ALA A 1 226 ? -3.470 -12.404 10.352 1.00 75.88 226 ALA A O 1
ATOM 1766 N N . THR A 1 227 ? -1.547 -11.376 10.912 1.00 85.75 227 THR A N 1
ATOM 1767 C CA . THR A 1 227 ? -1.880 -10.119 10.227 1.00 85.75 227 THR A CA 1
ATOM 1768 C C . THR A 1 227 ? -2.233 -10.404 8.757 1.00 85.75 227 THR A C 1
ATOM 1770 O O . THR A 1 227 ? -1.428 -10.991 8.021 1.00 85.75 227 THR A O 1
ATOM 1773 N N . PRO A 1 228 ? -3.427 -10.000 8.290 1.00 91.50 228 PRO A N 1
ATOM 1774 C CA . PRO A 1 228 ? -3.854 -10.242 6.922 1.00 91.50 228 PRO A CA 1
ATOM 1775 C C . PRO A 1 228 ? -3.112 -9.326 5.944 1.00 91.50 228 PRO A C 1
ATOM 1777 O O . PRO A 1 228 ? -3.098 -8.108 6.100 1.00 91.50 228 PRO A O 1
ATOM 1780 N N . VAL A 1 229 ? -2.541 -9.915 4.890 1.00 93.81 229 VAL A N 1
ATOM 1781 C CA . VAL A 1 229 ? -1.891 -9.186 3.791 1.00 93.81 229 VAL A CA 1
ATOM 1782 C C . VAL A 1 229 ? -2.554 -9.551 2.465 1.00 93.81 229 VAL A C 1
ATOM 1784 O O . VAL A 1 229 ? -2.696 -10.730 2.123 1.00 93.81 229 VAL A O 1
ATOM 1787 N N . VAL A 1 230 ? -2.952 -8.534 1.703 1.00 96.44 230 VAL A N 1
ATOM 1788 C CA . VAL A 1 230 ? -3.498 -8.677 0.349 1.00 96.44 230 VAL A CA 1
ATOM 1789 C C . VAL A 1 230 ? -2.483 -8.114 -0.637 1.00 96.44 230 VAL A C 1
ATOM 1791 O O . VAL A 1 230 ? -2.167 -6.929 -0.602 1.00 96.44 230 VAL A O 1
ATOM 1794 N N . LEU A 1 231 ? -1.974 -8.977 -1.511 1.00 96.75 231 LEU A N 1
ATOM 1795 C CA . LEU A 1 231 ? -1.094 -8.628 -2.618 1.00 96.75 231 LEU A CA 1
ATOM 1796 C C . LEU A 1 231 ? -1.891 -8.689 -3.918 1.00 96.75 231 LEU A C 1
ATOM 1798 O O . LEU A 1 231 ? -2.632 -9.648 -4.151 1.00 96.75 231 LEU A O 1
ATOM 1802 N N . VAL A 1 232 ? -1.699 -7.695 -4.777 1.00 97.31 232 VAL A N 1
ATOM 1803 C CA . VAL A 1 232 ? -2.248 -7.671 -6.134 1.00 97.31 232 VAL A CA 1
ATOM 1804 C C . VAL A 1 232 ? -1.117 -7.335 -7.087 1.00 97.31 232 VAL A C 1
ATOM 1806 O O . VAL A 1 232 ? -0.355 -6.408 -6.821 1.00 97.31 232 VAL A O 1
ATOM 1809 N N . HIS A 1 233 ? -0.994 -8.096 -8.171 1.00 96.75 233 HIS A N 1
ATOM 1810 C CA . HIS A 1 233 ? 0.098 -7.949 -9.128 1.00 96.75 233 HIS A CA 1
ATOM 1811 C C . HIS A 1 233 ? -0.404 -8.117 -10.564 1.00 96.75 233 HIS A C 1
ATOM 1813 O O . HIS A 1 233 ? -1.229 -8.994 -10.834 1.00 96.75 233 HIS A O 1
ATOM 1819 N N . GLY A 1 234 ? 0.097 -7.295 -11.487 1.00 97.31 234 GLY A N 1
ATOM 1820 C CA . GLY A 1 234 ? -0.196 -7.430 -12.912 1.00 97.31 234 GLY A CA 1
ATOM 1821 C C . GLY A 1 234 ? 0.633 -8.544 -13.549 1.00 97.31 234 GLY A C 1
ATOM 1822 O O . GLY A 1 234 ? 1.847 -8.598 -13.363 1.00 97.31 234 GLY A O 1
ATOM 1823 N N . ALA A 1 235 ? -0.001 -9.465 -14.273 1.00 96.12 235 ALA A N 1
ATOM 1824 C CA . ALA A 1 235 ? 0.700 -10.602 -14.878 1.00 96.12 235 ALA A CA 1
ATOM 1825 C C . ALA A 1 235 ? 1.766 -10.167 -15.902 1.00 96.12 235 ALA A C 1
ATOM 1827 O O . ALA A 1 235 ? 2.782 -10.847 -16.045 1.00 96.12 235 ALA A O 1
ATOM 1828 N N . ASP A 1 236 ? 1.544 -9.019 -16.548 1.00 96.12 236 ASP A N 1
ATOM 1829 C CA . ASP A 1 236 ? 2.369 -8.460 -17.620 1.00 96.12 236 ASP A CA 1
ATOM 1830 C C . ASP A 1 236 ? 3.276 -7.320 -17.110 1.00 96.12 236 ASP A C 1
ATOM 1832 O O . ASP A 1 236 ? 3.701 -6.442 -17.863 1.00 96.12 236 ASP A O 1
ATOM 1836 N N . ASP A 1 237 ? 3.563 -7.291 -15.804 1.00 93.94 237 ASP A N 1
ATOM 1837 C CA . ASP A 1 237 ? 4.509 -6.346 -15.212 1.00 93.94 237 ASP A CA 1
ATOM 1838 C C . ASP A 1 237 ? 5.960 -6.688 -15.605 1.00 93.94 237 ASP A C 1
ATOM 1840 O O . ASP A 1 237 ? 6.595 -7.600 -15.069 1.00 93.94 237 ASP A O 1
ATOM 1844 N N . GLU A 1 238 ? 6.499 -5.917 -16.552 1.00 92.44 238 GLU A N 1
ATOM 1845 C CA . GLU A 1 238 ? 7.885 -6.032 -17.020 1.00 92.44 238 GLU A CA 1
ATOM 1846 C C . GLU A 1 238 ? 8.915 -5.411 -16.058 1.00 92.44 238 GLU A C 1
ATOM 1848 O O . GLU A 1 238 ? 10.108 -5.714 -16.150 1.00 92.44 238 GLU A O 1
ATOM 1853 N N . GLN A 1 239 ? 8.488 -4.536 -15.140 1.00 85.88 239 GLN A N 1
ATOM 1854 C CA . GLN A 1 239 ? 9.383 -3.876 -14.183 1.00 85.88 239 GLN A CA 1
ATOM 1855 C C . GLN A 1 239 ? 9.638 -4.771 -12.971 1.00 85.88 239 GLN A C 1
ATOM 1857 O O . GLN A 1 239 ? 10.777 -4.905 -12.514 1.00 85.88 239 GLN A O 1
ATOM 1862 N N . VAL A 1 240 ? 8.584 -5.419 -12.476 1.00 82.88 240 VAL A N 1
ATOM 1863 C CA . VAL A 1 240 ? 8.639 -6.382 -11.379 1.00 82.88 240 VAL A CA 1
ATOM 1864 C C . VAL A 1 240 ? 7.952 -7.665 -11.824 1.00 82.88 240 VAL A C 1
ATOM 1866 O O . VAL A 1 240 ? 6.731 -7.766 -11.829 1.00 82.88 240 VAL A O 1
ATOM 1869 N N . SER A 1 241 ? 8.752 -8.683 -12.150 1.00 86.12 241 SER A N 1
ATOM 1870 C CA . SER A 1 241 ? 8.229 -10.003 -12.520 1.00 86.12 241 SER A CA 1
ATOM 1871 C C . SER A 1 241 ? 7.253 -10.539 -11.470 1.00 86.12 241 SER A C 1
ATOM 1873 O O . SER A 1 241 ? 7.558 -10.532 -10.275 1.00 86.12 241 SER A O 1
ATOM 1875 N N . PHE A 1 242 ? 6.122 -11.098 -11.914 1.00 87.19 242 PHE A N 1
ATOM 1876 C CA . PHE A 1 242 ? 5.140 -11.731 -11.026 1.00 87.19 242 PHE A CA 1
ATOM 1877 C C . PHE A 1 242 ? 5.733 -12.895 -10.208 1.00 87.19 242 PHE A C 1
ATOM 1879 O O . PHE A 1 242 ? 5.174 -13.268 -9.175 1.00 87.19 242 PHE A O 1
ATOM 1886 N N . ALA A 1 243 ? 6.865 -13.473 -10.637 1.00 85.31 243 ALA A N 1
ATOM 1887 C CA . ALA A 1 243 ? 7.599 -14.460 -9.849 1.00 85.31 243 ALA A CA 1
ATOM 1888 C C . ALA A 1 243 ? 8.007 -13.889 -8.479 1.00 85.31 243 ALA A C 1
ATOM 1890 O O . ALA A 1 243 ? 7.829 -14.567 -7.470 1.00 85.31 243 ALA A O 1
ATOM 1891 N N . HIS A 1 244 ? 8.428 -12.620 -8.428 1.00 82.00 244 HIS A N 1
ATOM 1892 C CA . HIS A 1 244 ? 8.752 -11.937 -7.173 1.00 82.00 244 HIS A CA 1
ATOM 1893 C C . HIS A 1 244 ? 7.517 -11.732 -6.290 1.00 82.00 244 HIS A C 1
ATOM 1895 O O . HIS A 1 244 ? 7.624 -11.760 -5.069 1.00 82.00 244 HIS A O 1
ATOM 1901 N N . ALA A 1 245 ? 6.328 -11.554 -6.874 1.00 86.81 245 ALA A N 1
ATOM 1902 C CA . ALA A 1 245 ? 5.093 -11.436 -6.101 1.00 86.81 245 ALA A CA 1
ATOM 1903 C C . ALA A 1 245 ? 4.711 -12.766 -5.427 1.00 86.81 245 ALA A C 1
ATOM 1905 O O . ALA A 1 245 ? 4.301 -12.772 -4.264 1.00 86.81 245 ALA A O 1
ATOM 1906 N N . LYS A 1 246 ? 4.892 -13.896 -6.130 1.00 89.50 246 LYS A N 1
ATOM 1907 C CA . LYS A 1 246 ? 4.716 -15.247 -5.562 1.00 89.50 246 LYS A CA 1
ATOM 1908 C C . LYS A 1 246 ? 5.707 -15.501 -4.434 1.00 89.50 246 LYS A C 1
ATOM 1910 O O . LYS A 1 246 ? 5.307 -15.897 -3.344 1.00 89.50 246 LYS A O 1
ATOM 1915 N N . GLU A 1 247 ? 6.969 -15.175 -4.673 1.00 83.94 247 GLU A N 1
ATOM 1916 C CA . GLU A 1 247 ? 8.004 -15.186 -3.647 1.00 83.94 247 GLU A CA 1
ATOM 1917 C C . GLU A 1 247 ? 7.604 -14.345 -2.429 1.00 83.94 247 GLU A C 1
ATOM 1919 O O . GLU A 1 247 ? 7.663 -14.817 -1.294 1.00 83.94 247 GLU A O 1
ATOM 1924 N N . ALA A 1 248 ? 7.204 -13.090 -2.624 1.00 82.38 248 ALA A N 1
ATOM 1925 C CA . ALA A 1 248 ? 6.829 -12.207 -1.527 1.00 82.38 248 ALA A CA 1
ATOM 1926 C C . ALA A 1 248 ? 5.679 -12.805 -0.705 1.00 82.38 248 ALA A C 1
ATOM 1928 O O . ALA A 1 248 ? 5.715 -12.756 0.524 1.00 82.38 248 ALA A O 1
ATOM 1929 N N . GLN A 1 249 ? 4.697 -13.427 -1.363 1.00 91.56 249 GLN A N 1
ATOM 1930 C CA . GLN A 1 249 ? 3.610 -14.132 -0.690 1.00 91.56 249 GLN A CA 1
ATOM 1931 C C . GLN A 1 249 ? 4.114 -15.302 0.164 1.00 91.56 249 GLN A C 1
ATOM 1933 O O . GLN A 1 249 ? 3.714 -15.421 1.322 1.00 91.56 249 GLN A O 1
ATOM 1938 N N . GLU A 1 250 ? 4.949 -16.175 -0.399 1.00 87.31 250 GLU A N 1
ATOM 1939 C CA . GLU A 1 250 ? 5.500 -17.338 0.308 1.00 87.31 250 GLU A CA 1
ATOM 1940 C C . GLU A 1 250 ? 6.326 -16.906 1.516 1.00 87.31 250 GLU A C 1
ATOM 1942 O O . GLU A 1 250 ? 6.134 -17.417 2.616 1.00 87.31 250 GLU A O 1
ATOM 1947 N N . THR A 1 251 ? 7.159 -15.886 1.342 1.00 79.38 251 THR A N 1
ATOM 1948 C CA . THR A 1 251 ? 7.988 -15.351 2.419 1.00 79.38 251 THR A CA 1
ATOM 1949 C C . THR A 1 251 ? 7.166 -14.653 3.502 1.00 79.38 251 THR A C 1
ATOM 1951 O O . THR A 1 251 ? 7.453 -14.813 4.684 1.00 79.38 251 THR A O 1
ATOM 1954 N N . LEU A 1 252 ? 6.095 -13.937 3.154 1.00 84.44 252 LEU A N 1
ATOM 1955 C CA . LEU A 1 252 ? 5.170 -13.400 4.155 1.00 84.44 252 LEU A CA 1
ATOM 1956 C C . LEU A 1 252 ? 4.464 -14.519 4.934 1.00 84.44 252 LEU A C 1
ATOM 1958 O O . LEU A 1 252 ? 4.391 -14.456 6.158 1.00 84.44 252 LEU A O 1
ATOM 1962 N N . ARG A 1 253 ? 4.000 -15.576 4.259 1.00 87.44 253 ARG A N 1
ATOM 1963 C CA . ARG A 1 253 ? 3.409 -16.746 4.934 1.00 87.44 253 ARG A CA 1
ATOM 1964 C C . ARG A 1 253 ? 4.400 -17.420 5.873 1.00 87.44 253 ARG A C 1
ATOM 1966 O O . ARG A 1 253 ? 4.044 -17.768 6.991 1.00 87.44 253 ARG A O 1
ATOM 1973 N N . HIS A 1 254 ? 5.648 -17.544 5.437 1.00 80.50 254 HIS A N 1
ATOM 1974 C CA . HIS A 1 254 ? 6.757 -18.059 6.239 1.00 80.50 254 HIS A CA 1
ATOM 1975 C C . HIS A 1 254 ? 7.048 -17.209 7.481 1.00 80.50 254 HIS A C 1
ATOM 1977 O O . HIS A 1 254 ? 7.566 -17.717 8.470 1.00 80.50 254 HIS A O 1
ATOM 1983 N N . PHE A 1 255 ? 6.704 -15.920 7.454 1.00 74.56 255 PHE A N 1
ATOM 1984 C CA . PHE A 1 255 ? 6.777 -15.035 8.617 1.00 74.56 255 PHE A CA 1
ATOM 1985 C C . PHE A 1 255 ? 5.489 -14.982 9.446 1.00 74.56 255 PHE A C 1
ATOM 1987 O O . PHE A 1 255 ? 5.410 -14.169 10.356 1.00 74.56 255 PHE A O 1
ATOM 1994 N N . GLY A 1 256 ? 4.508 -15.846 9.177 1.00 81.19 256 GLY A N 1
ATOM 1995 C CA . GLY A 1 256 ? 3.269 -15.920 9.952 1.00 81.19 256 GLY A CA 1
ATOM 1996 C C . GLY A 1 256 ? 2.170 -14.967 9.483 1.00 81.19 256 GLY A C 1
ATOM 1997 O O . GLY A 1 256 ? 1.104 -14.930 10.088 1.00 81.19 256 GLY A O 1
ATOM 1998 N N . PHE A 1 257 ? 2.363 -14.226 8.387 1.00 85.88 257 PHE A N 1
ATOM 1999 C CA . PHE A 1 257 ? 1.296 -13.404 7.818 1.00 85.88 257 PHE A CA 1
ATOM 2000 C C . PHE A 1 257 ? 0.271 -14.270 7.090 1.00 85.88 257 PHE A C 1
ATOM 2002 O O . PHE A 1 257 ? 0.609 -15.132 6.270 1.00 85.88 257 PHE A O 1
ATOM 2009 N N . ALA A 1 258 ? -1.010 -13.952 7.262 1.00 90.88 258 ALA A N 1
ATOM 2010 C CA . ALA A 1 258 ? -2.056 -14.515 6.428 1.00 90.88 258 ALA A CA 1
ATOM 2011 C C . ALA A 1 258 ? -2.030 -13.780 5.081 1.00 90.88 258 ALA A C 1
ATOM 2013 O O . ALA A 1 258 ? -2.807 -12.848 4.877 1.00 90.88 258 ALA A O 1
ATOM 2014 N N . ALA A 1 259 ? -1.124 -14.154 4.168 1.00 92.81 259 ALA A N 1
ATOM 2015 C CA . ALA A 1 259 ? -0.929 -13.483 2.878 1.00 92.81 259 ALA A CA 1
ATOM 2016 C C . ALA A 1 259 ? -1.671 -14.163 1.707 1.00 92.81 259 ALA A C 1
ATOM 2018 O O . ALA A 1 259 ? -1.578 -15.378 1.480 1.00 92.81 259 ALA A O 1
ATOM 2019 N N . THR A 1 260 ? -2.378 -13.359 0.913 1.00 96.00 260 THR A N 1
ATOM 2020 C CA . THR A 1 260 ? -3.041 -13.758 -0.343 1.00 96.00 260 THR A CA 1
ATOM 2021 C C . THR A 1 260 ? -2.503 -12.948 -1.506 1.00 96.00 260 THR A C 1
ATOM 2023 O O . THR A 1 260 ? -2.305 -11.748 -1.358 1.00 96.00 260 THR A O 1
ATOM 2026 N N . LEU A 1 261 ? -2.324 -13.593 -2.656 1.00 96.56 261 LEU A N 1
ATOM 2027 C CA . LEU A 1 261 ? -1.871 -12.977 -3.897 1.00 96.56 261 LEU A CA 1
ATOM 2028 C C . LEU A 1 261 ? -2.940 -13.130 -4.974 1.00 96.56 261 LEU A C 1
ATOM 2030 O O . LEU A 1 261 ? -3.416 -14.240 -5.217 1.00 96.56 261 LEU A O 1
ATOM 2034 N N . ARG A 1 262 ? -3.289 -12.017 -5.616 1.00 97.31 262 ARG A N 1
ATOM 2035 C CA . ARG A 1 262 ? -4.170 -11.952 -6.783 1.00 97.31 262 ARG A CA 1
ATOM 2036 C C . ARG A 1 262 ? -3.354 -11.505 -7.988 1.00 97.31 262 ARG A C 1
ATOM 2038 O O . ARG A 1 262 ? -2.712 -10.459 -7.944 1.00 97.31 262 ARG A O 1
ATOM 2045 N N . ILE A 1 263 ? -3.361 -12.317 -9.039 1.00 97.12 263 ILE A N 1
ATOM 2046 C CA . ILE A 1 263 ? -2.679 -12.018 -10.300 1.00 97.12 263 ILE A CA 1
ATOM 2047 C C . ILE A 1 263 ? -3.727 -11.591 -11.318 1.00 97.12 263 ILE A C 1
ATOM 2049 O O . ILE A 1 263 ? -4.724 -12.291 -11.486 1.00 97.12 263 ILE A O 1
ATOM 2053 N N . VAL A 1 264 ? -3.498 -10.465 -11.991 1.00 97.56 264 VAL A N 1
ATOM 2054 C CA . VAL A 1 264 ? -4.453 -9.902 -12.952 1.00 97.56 264 VAL A CA 1
ATOM 2055 C C . VAL A 1 264 ? -3.853 -9.917 -14.355 1.00 97.56 264 VAL A C 1
ATOM 2057 O O . VAL A 1 264 ? -2.859 -9.247 -14.622 1.00 97.56 264 VAL A O 1
ATOM 2060 N N . GLU A 1 265 ? -4.450 -10.699 -15.254 1.00 97.06 265 GLU A N 1
ATOM 2061 C CA . GLU A 1 265 ? -4.023 -10.802 -16.656 1.00 97.06 265 GLU A CA 1
ATOM 2062 C C . GLU A 1 265 ? -4.292 -9.504 -17.433 1.00 97.06 265 GLU A C 1
ATOM 2064 O O . GLU A 1 265 ? -5.351 -8.878 -17.268 1.00 97.06 265 GLU A O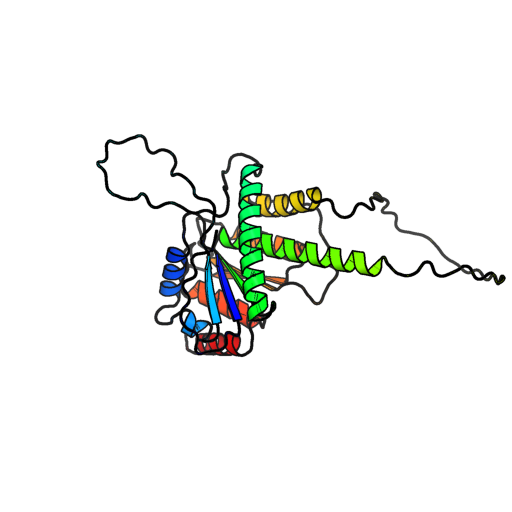 1
ATOM 2069 N N . GLY A 1 266 ? -3.359 -9.117 -18.310 1.00 96.94 266 GLY A N 1
ATOM 2070 C CA . GLY A 1 266 ? -3.436 -7.885 -19.099 1.00 96.94 266 GLY A CA 1
ATOM 2071 C C . GLY A 1 266 ? -2.971 -6.630 -18.356 1.00 96.94 266 GLY A C 1
ATOM 2072 O O . GLY A 1 266 ? -2.996 -5.544 -18.932 1.00 96.94 266 GLY A O 1
ATOM 2073 N N . GLU A 1 267 ? -2.605 -6.746 -17.077 1.00 97.38 267 GLU A N 1
ATOM 2074 C CA . GLU A 1 267 ? -2.203 -5.617 -16.239 1.00 97.38 267 GLU A CA 1
ATOM 2075 C C . GLU A 1 267 ? -0.680 -5.528 -16.121 1.00 97.38 267 GLU A C 1
ATOM 2077 O O . GLU A 1 267 ? 0.006 -6.539 -15.962 1.00 97.38 267 GLU A O 1
ATOM 2082 N N . THR A 1 268 ? -0.170 -4.299 -16.166 1.00 95.56 268 THR A N 1
ATOM 2083 C CA . THR A 1 268 ? 1.261 -3.976 -16.092 1.00 95.56 268 THR A CA 1
ATOM 2084 C C . THR A 1 268 ? 1.618 -3.412 -14.710 1.00 95.56 268 THR A C 1
ATOM 2086 O O . THR A 1 268 ? 0.865 -3.559 -13.748 1.00 95.56 268 THR A O 1
ATOM 2089 N N . HIS A 1 269 ? 2.764 -2.734 -14.601 1.00 92.62 269 HIS A N 1
ATOM 2090 C CA . HIS A 1 269 ? 3.201 -2.047 -13.382 1.00 92.62 269 HIS A CA 1
ATOM 2091 C C . HIS A 1 269 ? 2.327 -0.836 -12.984 1.00 92.62 269 HIS A C 1
ATOM 2093 O O . HIS A 1 269 ? 2.445 -0.302 -11.880 1.00 92.62 269 HIS A O 1
ATOM 2099 N N . GLU A 1 270 ? 1.487 -0.329 -13.891 1.00 94.62 270 GLU A N 1
ATOM 2100 C CA . GLU A 1 270 ? 0.665 0.853 -13.624 1.00 94.62 270 GLU A CA 1
ATOM 2101 C C . GLU A 1 270 ? -0.595 0.516 -12.820 1.00 94.62 270 GLU A C 1
ATOM 2103 O O . GLU A 1 270 ? -1.267 -0.477 -13.072 1.00 94.62 270 GLU A O 1
ATOM 2108 N N . LEU A 1 271 ? -0.982 1.400 -11.893 1.00 95.56 271 LEU A N 1
ATOM 2109 C CA . LEU A 1 271 ? -2.255 1.265 -11.184 1.00 95.56 271 LEU A CA 1
ATOM 2110 C C . LEU A 1 271 ? -3.431 1.469 -12.143 1.00 95.56 271 LEU A C 1
ATOM 2112 O O . LEU A 1 271 ? -3.671 2.578 -12.628 1.00 95.56 271 LEU A O 1
ATOM 2116 N N . SER A 1 272 ? -4.209 0.412 -12.342 1.00 96.25 272 SER A N 1
ATOM 2117 C CA . SER A 1 272 ? -5.438 0.424 -13.126 1.00 96.25 272 SER A CA 1
ATOM 2118 C C . SER A 1 272 ? -6.675 0.250 -12.249 1.00 96.25 272 SER A C 1
ATOM 2120 O O . SER A 1 272 ? -6.596 -0.111 -11.070 1.00 96.25 272 SER A O 1
ATOM 2122 N N . ARG A 1 273 ? -7.856 0.467 -12.840 1.00 94.62 273 ARG A N 1
ATOM 2123 C CA . ARG A 1 273 ? -9.125 0.187 -12.158 1.00 94.62 273 ARG A CA 1
ATOM 2124 C C . ARG A 1 273 ? -9.236 -1.284 -11.753 1.00 94.62 273 ARG A C 1
ATOM 2126 O O . ARG A 1 273 ? -9.692 -1.562 -10.650 1.00 94.62 273 ARG A O 1
ATOM 2133 N N . ARG A 1 274 ? -8.809 -2.212 -12.618 1.00 95.69 274 ARG A N 1
ATOM 2134 C CA . ARG A 1 274 ? -8.907 -3.659 -12.367 1.00 95.69 274 ARG A CA 1
ATOM 2135 C C . ARG A 1 274 ? -8.024 -4.073 -11.194 1.00 95.69 274 ARG A C 1
ATOM 2137 O O . ARG A 1 274 ? -8.515 -4.745 -10.295 1.00 95.69 274 ARG A O 1
ATOM 2144 N N . LEU A 1 275 ? -6.782 -3.583 -11.130 1.00 95.94 275 LEU A N 1
ATOM 2145 C CA . LEU A 1 275 ? -5.901 -3.823 -9.979 1.00 95.94 275 LEU A CA 1
ATOM 2146 C C . LEU A 1 275 ? -6.493 -3.269 -8.674 1.00 95.94 275 LEU A C 1
ATOM 2148 O O . LEU A 1 275 ? -6.487 -3.954 -7.653 1.00 95.94 275 LEU A O 1
ATOM 2152 N N . MET A 1 276 ? -7.054 -2.055 -8.703 1.00 96.12 276 MET A N 1
ATOM 2153 C CA . MET A 1 276 ? -7.718 -1.480 -7.528 1.00 96.12 276 MET A CA 1
ATOM 2154 C C . MET A 1 276 ? -8.969 -2.274 -7.122 1.00 96.12 276 MET A C 1
ATOM 2156 O O . MET A 1 276 ? -9.205 -2.459 -5.932 1.00 96.12 276 MET A O 1
ATOM 2160 N N . GLY A 1 277 ? -9.749 -2.770 -8.084 1.00 94.94 277 GLY A N 1
ATOM 2161 C CA . GLY A 1 277 ? -10.904 -3.636 -7.837 1.00 94.94 277 GLY A CA 1
ATOM 2162 C C . GLY A 1 277 ? -10.522 -4.944 -7.159 1.00 94.94 277 GLY A C 1
ATOM 2163 O O . GLY A 1 277 ? -11.105 -5.278 -6.133 1.00 94.94 277 GLY A O 1
ATOM 2164 N N . GLU A 1 278 ? -9.490 -5.623 -7.655 1.00 96.38 278 GLU A N 1
ATOM 2165 C CA . GLU A 1 278 ? -8.967 -6.851 -7.044 1.00 96.38 278 GLU A CA 1
ATOM 2166 C C . GLU A 1 278 ? -8.385 -6.614 -5.647 1.00 96.38 278 GLU A C 1
ATOM 2168 O O . GLU A 1 278 ? -8.527 -7.461 -4.762 1.00 96.38 278 GLU A O 1
ATOM 2173 N N . LEU A 1 279 ? -7.772 -5.448 -5.409 1.00 95.81 279 LEU A N 1
ATOM 2174 C CA . LEU A 1 279 ? -7.287 -5.071 -4.080 1.00 95.81 279 LEU A CA 1
ATOM 2175 C C . LEU A 1 279 ? -8.451 -4.908 -3.100 1.00 95.81 279 LEU A C 1
ATOM 2177 O O . LEU A 1 279 ? -8.396 -5.439 -1.992 1.00 95.81 279 LEU A O 1
ATOM 2181 N N . MET A 1 280 ? -9.505 -4.203 -3.511 1.00 94.88 280 MET A N 1
ATOM 2182 C CA . MET A 1 280 ? -10.687 -3.965 -2.682 1.00 94.88 280 MET A CA 1
ATOM 2183 C C . MET A 1 280 ? -11.514 -5.239 -2.462 1.00 94.88 280 MET A C 1
ATOM 2185 O O . MET A 1 280 ? -11.973 -5.480 -1.348 1.00 94.88 280 MET A O 1
ATOM 2189 N N . ASP A 1 281 ? -11.657 -6.094 -3.477 1.00 94.25 281 ASP A N 1
ATOM 2190 C CA . ASP A 1 281 ? -12.284 -7.412 -3.327 1.00 94.25 281 ASP A CA 1
ATOM 2191 C C . ASP A 1 281 ? -11.467 -8.309 -2.387 1.00 94.25 281 ASP A C 1
ATOM 2193 O O . ASP A 1 281 ? -12.003 -8.918 -1.462 1.00 94.25 281 ASP A O 1
ATOM 2197 N N . GLY A 1 282 ? -10.139 -8.321 -2.541 1.00 93.38 282 GLY A N 1
ATOM 2198 C CA . GLY A 1 282 ? -9.227 -8.990 -1.618 1.00 93.38 282 GLY A CA 1
ATOM 2199 C C . GLY A 1 282 ? -9.391 -8.500 -0.180 1.00 93.38 282 GLY A C 1
ATOM 2200 O O . GLY A 1 282 ? -9.545 -9.316 0.730 1.00 93.38 282 GLY A O 1
ATOM 2201 N N . PHE A 1 283 ? -9.437 -7.183 0.017 1.00 91.81 283 PHE A N 1
ATOM 2202 C CA . PHE A 1 283 ? -9.669 -6.547 1.313 1.00 91.81 283 PHE A CA 1
ATOM 2203 C C . PHE A 1 283 ? -10.999 -6.997 1.945 1.00 91.81 283 PHE A C 1
ATOM 2205 O O . PHE A 1 283 ? -11.023 -7.439 3.096 1.00 91.81 283 PHE A O 1
ATOM 2212 N N . MET A 1 284 ? -12.089 -6.986 1.173 1.00 92.12 284 MET A N 1
ATOM 2213 C CA . MET A 1 284 ? -13.419 -7.409 1.626 1.00 92.12 284 MET A CA 1
ATOM 2214 C C . MET A 1 284 ? -13.507 -8.905 1.923 1.00 92.12 284 MET A C 1
ATOM 2216 O O . MET A 1 284 ? -14.064 -9.295 2.947 1.00 92.12 284 MET A O 1
ATOM 2220 N N . SER A 1 285 ? -12.921 -9.750 1.070 1.00 90.50 285 SER A N 1
ATOM 2221 C CA . SER A 1 285 ? -12.918 -11.212 1.235 1.00 90.50 285 SER A CA 1
ATOM 2222 C C . SER A 1 285 ? -12.225 -11.672 2.522 1.00 90.50 285 SER A C 1
ATOM 2224 O O . SER A 1 285 ? -12.466 -12.773 3.009 1.00 90.50 285 SER A O 1
ATOM 2226 N N . ARG A 1 286 ? -11.380 -10.807 3.093 1.00 89.50 286 ARG A N 1
ATOM 2227 C CA . ARG A 1 286 ? -10.678 -11.010 4.362 1.00 89.50 286 ARG A CA 1
ATOM 2228 C C . ARG A 1 286 ? -11.376 -10.367 5.560 1.00 89.50 286 ARG A C 1
ATOM 2230 O O . ARG A 1 286 ? -10.839 -10.419 6.660 1.00 89.50 286 ARG A O 1
ATOM 2237 N N . GLY A 1 287 ? -12.542 -9.753 5.358 1.00 88.19 287 GLY A N 1
ATOM 2238 C CA . GLY A 1 287 ? -13.295 -9.081 6.414 1.00 88.19 287 GLY A CA 1
ATOM 2239 C C . GLY A 1 287 ? -12.617 -7.826 6.969 1.00 88.19 287 GLY A C 1
ATOM 2240 O O . GLY A 1 287 ? -12.978 -7.391 8.063 1.00 88.19 287 GLY A O 1
ATOM 2241 N N . LEU A 1 288 ? -11.656 -7.243 6.242 1.00 88.50 288 LEU A N 1
ATOM 2242 C CA . LEU A 1 288 ? -10.907 -6.069 6.696 1.00 88.50 288 LEU A CA 1
ATOM 2243 C C . LEU A 1 288 ? -11.782 -4.814 6.690 1.00 88.50 288 LEU A C 1
ATOM 2245 O O . LEU A 1 288 ? -12.757 -4.725 5.944 1.00 88.50 288 LEU A O 1
ATOM 2249 N N . GLY A 1 289 ? -11.410 -3.831 7.509 1.00 88.44 289 GLY A N 1
ATOM 2250 C CA . GLY A 1 289 ? -12.170 -2.592 7.666 1.00 88.44 289 GLY A CA 1
ATOM 2251 C C . GLY A 1 289 ? -13.296 -2.707 8.688 1.00 88.44 289 GLY A C 1
ATOM 2252 O O . GLY A 1 289 ? -13.824 -3.785 8.953 1.00 88.44 289 GLY A O 1
ATOM 2253 N N . ASN A 1 290 ? -13.690 -1.572 9.255 1.00 89.56 290 ASN A N 1
ATOM 2254 C CA . ASN A 1 290 ? -14.883 -1.476 10.091 1.00 89.56 290 ASN A CA 1
ATOM 2255 C C . ASN A 1 290 ? -16.173 -1.553 9.240 1.00 89.56 290 ASN A C 1
ATOM 2257 O O . ASN A 1 290 ? -16.139 -1.712 8.016 1.00 89.56 290 ASN A O 1
ATOM 2261 N N . GLY A 1 291 ? -17.337 -1.456 9.892 1.00 86.50 291 GLY A N 1
ATOM 2262 C CA . GLY A 1 291 ? -18.636 -1.486 9.210 1.00 86.50 291 GLY A CA 1
ATOM 2263 C C . GLY A 1 291 ? -18.784 -0.424 8.115 1.00 86.50 291 GLY A C 1
ATOM 2264 O O . GLY A 1 291 ? -19.287 -0.744 7.038 1.00 86.50 291 GLY A O 1
ATOM 2265 N N . ASP A 1 292 ? -18.286 0.791 8.354 1.00 88.38 292 ASP A N 1
ATOM 2266 C CA . ASP A 1 292 ? -18.384 1.910 7.411 1.00 88.38 292 ASP A CA 1
ATOM 2267 C C . ASP A 1 292 ? -17.552 1.656 6.153 1.00 88.38 292 ASP A C 1
ATOM 2269 O O . ASP A 1 292 ? -18.067 1.746 5.036 1.00 88.38 292 ASP A O 1
ATOM 2273 N N . VAL A 1 293 ? -16.278 1.284 6.330 1.00 90.25 293 VAL A N 1
ATOM 2274 C CA . VAL A 1 293 ? -15.357 0.987 5.223 1.00 90.25 293 VAL A CA 1
ATOM 2275 C C . VAL A 1 293 ? -15.896 -0.177 4.400 1.00 90.25 293 VAL A C 1
ATOM 2277 O O . VAL A 1 293 ? -15.977 -0.083 3.176 1.00 90.25 293 VAL A O 1
ATOM 2280 N N . ARG A 1 294 ? -16.336 -1.261 5.053 1.00 91.06 294 ARG A N 1
ATOM 2281 C CA . ARG A 1 294 ? -16.899 -2.424 4.351 1.00 91.06 294 ARG A CA 1
ATOM 2282 C C . ARG A 1 294 ? -18.193 -2.092 3.616 1.00 91.06 294 ARG A C 1
ATOM 2284 O O . ARG A 1 294 ? -18.404 -2.586 2.511 1.00 91.06 294 ARG A O 1
ATOM 2291 N N . GLY A 1 295 ? -19.045 -1.248 4.195 1.00 89.81 295 GLY A N 1
ATOM 2292 C CA . GLY A 1 295 ? -20.259 -0.764 3.542 1.00 89.81 295 GLY A CA 1
ATOM 2293 C C . GLY A 1 295 ? -19.952 0.053 2.285 1.00 89.81 295 GLY A C 1
ATOM 2294 O O . GLY A 1 295 ? -20.547 -0.191 1.234 1.00 89.81 295 GLY A O 1
ATOM 2295 N N . ALA A 1 296 ? -18.985 0.972 2.369 1.00 91.06 296 ALA A N 1
ATOM 2296 C CA . ALA A 1 296 ? -18.556 1.798 1.241 1.00 91.06 296 ALA A CA 1
ATOM 2297 C C . ALA A 1 296 ? -17.930 0.957 0.115 1.00 91.06 296 ALA A C 1
ATOM 2299 O O . ALA A 1 296 ? -18.370 1.036 -1.037 1.00 91.06 296 ALA A O 1
ATOM 2300 N N . VAL A 1 297 ? -16.977 0.082 0.454 1.00 89.69 297 VAL A N 1
ATOM 2301 C CA . VAL A 1 297 ? -16.306 -0.791 -0.518 1.00 89.69 297 VAL A CA 1
ATOM 2302 C C . VAL A 1 297 ? -17.289 -1.796 -1.128 1.00 89.69 297 VAL A C 1
ATOM 2304 O O . VAL A 1 297 ? -17.300 -1.987 -2.344 1.00 89.69 297 VAL A O 1
ATOM 2307 N N . GLY A 1 298 ? -18.177 -2.391 -0.327 1.00 89.06 298 GLY A N 1
ATOM 2308 C CA . GLY A 1 298 ? -19.221 -3.294 -0.817 1.00 89.06 298 GLY A CA 1
ATOM 2309 C C . GLY A 1 298 ? -20.193 -2.606 -1.779 1.00 89.06 298 GLY A C 1
ATOM 2310 O O . GLY A 1 298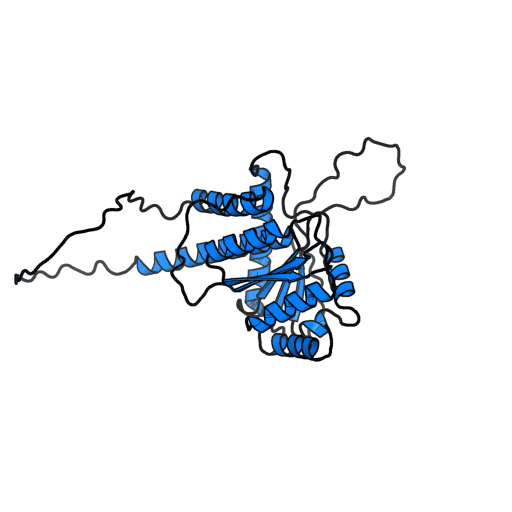 ? -20.494 -3.143 -2.845 1.00 89.06 298 GLY A O 1
ATOM 2311 N N . GLY A 1 299 ? -20.633 -1.385 -1.457 1.00 88.75 299 GLY A N 1
ATOM 2312 C CA . GLY A 1 299 ? -21.476 -0.579 -2.343 1.00 88.75 299 GLY A CA 1
ATOM 2313 C C . GLY A 1 299 ? -20.782 -0.209 -3.658 1.00 88.75 299 GLY A C 1
ATOM 2314 O O . GLY A 1 299 ? -21.429 -0.158 -4.706 1.00 88.75 299 GLY A O 1
ATOM 2315 N N . MET A 1 300 ? -19.464 0.007 -3.627 1.00 88.44 300 MET A N 1
ATOM 2316 C CA . MET A 1 300 ? -18.666 0.197 -4.836 1.00 88.44 300 MET A CA 1
ATOM 2317 C C . MET A 1 300 ? -18.635 -1.077 -5.693 1.00 88.44 300 MET A C 1
ATOM 2319 O O . MET A 1 300 ? -18.967 -0.999 -6.873 1.00 88.44 300 MET A O 1
ATOM 2323 N N . LEU A 1 301 ? -18.277 -2.232 -5.119 1.00 86.81 301 LEU A N 1
ATOM 2324 C CA . LEU A 1 301 ? -18.139 -3.497 -5.857 1.00 86.81 301 LEU A CA 1
ATOM 2325 C C . LEU A 1 301 ? -19.470 -3.963 -6.473 1.00 86.81 301 LEU A C 1
ATOM 2327 O O . LEU A 1 301 ? -19.511 -4.344 -7.641 1.00 86.81 301 LEU A O 1
ATOM 2331 N N . LEU A 1 302 ? -20.577 -3.857 -5.728 1.00 86.88 302 LEU A N 1
ATOM 2332 C CA . LEU A 1 302 ? -21.917 -4.218 -6.214 1.00 86.88 302 LEU A CA 1
ATOM 2333 C C . LEU A 1 302 ? -22.458 -3.253 -7.279 1.00 86.88 302 LEU A C 1
ATOM 2335 O O . LEU A 1 302 ? -23.349 -3.612 -8.045 1.00 86.88 302 LEU A O 1
ATOM 2339 N N . GLY A 1 303 ? -21.921 -2.034 -7.352 1.00 83.62 303 GLY A N 1
ATOM 2340 C CA . GLY A 1 303 ? -22.336 -1.001 -8.300 1.00 83.62 303 GLY A CA 1
ATOM 2341 C C . GLY A 1 303 ? -21.894 -1.224 -9.752 1.00 83.62 303 GLY A C 1
ATOM 2342 O O . GLY A 1 303 ? -21.982 -0.277 -10.533 1.00 83.62 303 GLY A O 1
ATOM 2343 N N . GLY A 1 304 ? -21.405 -2.418 -10.115 1.00 74.00 304 GLY A N 1
ATOM 2344 C CA . GLY A 1 304 ? -20.960 -2.752 -11.477 1.00 74.00 304 GLY A CA 1
ATOM 2345 C C . GLY A 1 304 ? -19.631 -2.096 -11.849 1.00 74.00 304 GLY A C 1
ATOM 2346 O O . GLY A 1 304 ? -19.495 -1.509 -12.920 1.00 74.00 304 GLY A O 1
ATOM 2347 N N . TRP A 1 305 ? -18.688 -2.090 -10.908 1.00 69.00 305 TRP A N 1
ATOM 2348 C CA . TRP A 1 305 ? -17.434 -1.347 -11.036 1.00 69.00 305 TRP A CA 1
ATOM 2349 C C . TRP A 1 305 ? -16.311 -2.128 -11.744 1.00 69.00 305 TRP A C 1
ATOM 2351 O O . TRP A 1 305 ? -15.424 -1.501 -12.334 1.00 69.00 305 TRP A O 1
ATOM 2361 N N . LEU A 1 306 ? -16.389 -3.464 -11.708 1.00 58.31 306 LEU A N 1
ATOM 2362 C CA . LEU A 1 306 ? -15.614 -4.407 -12.526 1.00 58.31 306 LEU A CA 1
ATOM 2363 C C . LEU A 1 306 ? -16.371 -4.708 -13.824 1.00 58.31 306 LEU A C 1
ATOM 2365 O O . LEU A 1 306 ? -15.707 -4.711 -14.884 1.00 58.31 306 LEU A O 1
#

Foldsee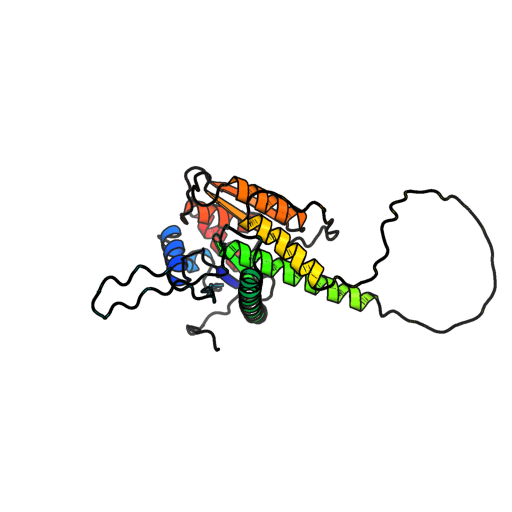k 3Di:
DDDPDDDDDDPAAAQFEEEEAEAFQAFLVRVLVLQCQQQPPDHVCLQQHVSYHYHRDFAPDWDDDDDPDCDPDDDDDDDPTGHDQFDLDQDDQCDPRRVVSLVVLLVVVVVVLVVRCVRNNNLRYHYHYAHRSVLSVLLSVLVVVLVVVLVVVVVVPPDDPDDDDDDDDDDDDDDDDDDDDDDDDDDPDDPPVVNSSVQSSQLVCPLRVDDDADPDFDDPVCPPDAAEAEAEEECAAPPDHCSSVVVNQVNSVSSRHNYDYHYHYPDYSRNHNVSVLSRLVSCVVVVGHDPRSNVSNVCCNVVPSD

pLDDT: mean 75.41, std 22.08, range [21.7, 98.12]

Organism: NCBI:txid983965

Sequence (306 aa):
MALPRRFTKATQEQTSSFIFLHDKNSSSKTLSQNITRALAPRTLTDTLGPSTNIIFLDAPILTSLPNTPPRQQRRTQEEPQRCTWFSADSSSAADATSWKELSVCMNLLERVVTEESARVG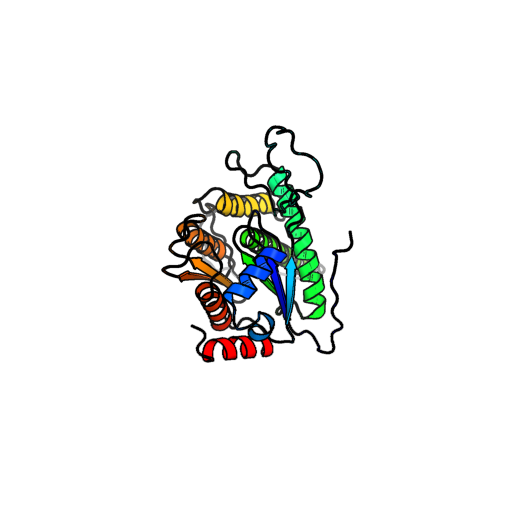RENVFLVGVGMGFAVAAAAKRRNEEEENKEEDEEEGEEVDGEKGEGEESAFASGYSTPTLCEEQNNDQAPTSDLMLRRIKAFLEYILQRGHPPPYARTCDRIDSATPVVLVHGADDEQVSFAHAKEAQETLRHFGFAATLRIVEGETHELSRRLMGELMDGFMSRGLGNGDVRGAVGGMLLGGWL

Secondary structure (DSSP, 8-state):
-------PPPSS---EEEEEE--TT--HHHHHHHHHHHHTTS-HHHHH-TTEEEEEEPPSEEEPPP--------S-----PEEESS---TTSSS-HHHHHHHHHHHHHHHHHHHHHHHHH-GGGEEEEE-THHHHHHHHHHHHHHHHHHHHHHHHGGG----------------------------------HHHHHHHHHHHHHHHHHTS---S-------TT---EEEEEEETT-SSS-HHHHHHHHHHHHHTT-EEEEEEETT--SS--HHHHHHHHHHHHHTT-S-HHHHHHHHHHHHTT--

Radius of gyration: 24.02 Å; chains: 1; bounding box: 50×74×75 Å

InterPro domains:
  IPR029058 Alpha/Beta hydrolase fold [G3DSA:3.40.50.1820] (3-289)
  IPR029058 Alpha/Beta hydrolase fold [SSF53474] (12-281)
  IPR050565 Acyl-protein thioesterase 1-2/Carboxylesterase-like [PTHR10655] (11-140)